Protein AF-F8MJ49-F1 (afdb_monomer_lite)

Sequence (190 aa):
MATTERQPPSSVEGSSPSRPTMFHRLSDNAIDETSDADSDFVKLQKTISKERREARESPQARLQRACPFTFHPNIRPLSKSDYESCIALENAAFPDPAHRATPEKFDYRLSTCPELSLGVFCTVVPEKAKNWTIETLDTAKPVETDRPNGAKSVLVAHIVATRCTGNTITDKDMDYPKDWRSRHGRSADV

Structure (mmCIF, N/CA/C/O backbone):
data_AF-F8MJ49-F1
#
_entry.id   AF-F8MJ49-F1
#
loop_
_atom_site.group_PDB
_atom_site.id
_atom_site.type_symbol
_atom_site.label_atom_id
_atom_site.label_alt_id
_atom_site.label_comp_id
_atom_site.label_asym_id
_atom_site.label_entity_id
_atom_site.label_seq_id
_atom_site.pdbx_PDB_ins_code
_atom_site.Cartn_x
_atom_site.Cartn_y
_atom_site.Cartn_z
_atom_site.occupancy
_atom_site.B_iso_or_equiv
_atom_site.auth_seq_id
_atom_site.auth_comp_id
_atom_site.auth_asym_id
_atom_site.auth_atom_id
_atom_site.pdbx_PDB_model_num
ATOM 1 N N . MET A 1 1 ? -60.979 48.688 -25.619 1.00 38.50 1 MET A N 1
ATOM 2 C CA . MET A 1 1 ? -61.657 47.942 -24.536 1.00 38.50 1 MET A CA 1
ATOM 3 C C . MET A 1 1 ? -60.584 47.175 -23.785 1.00 38.50 1 MET A C 1
ATOM 5 O O . MET A 1 1 ? -59.852 46.465 -24.449 1.00 38.50 1 MET A O 1
ATOM 9 N N . ALA A 1 2 ? -60.379 47.245 -22.479 1.00 39.41 2 ALA A N 1
ATOM 10 C CA . ALA A 1 2 ? -60.900 48.042 -21.369 1.00 39.41 2 ALA A CA 1
ATOM 11 C C . ALA A 1 2 ? -59.999 47.614 -20.172 1.00 39.41 2 ALA A C 1
ATOM 13 O O . ALA A 1 2 ? -59.800 46.418 -19.992 1.00 39.41 2 ALA A O 1
ATOM 14 N N . THR A 1 3 ? -59.211 48.535 -19.592 1.00 34.22 3 THR A N 1
ATOM 15 C CA . THR A 1 3 ? -59.296 49.020 -18.181 1.00 34.22 3 THR A CA 1
ATOM 16 C C . THR A 1 3 ? -59.062 47.949 -17.098 1.00 34.22 3 THR A C 1
ATOM 18 O O . THR A 1 3 ? -59.821 46.996 -17.017 1.00 34.22 3 THR A O 1
ATOM 21 N N . THR A 1 4 ? -57.959 47.993 -16.336 1.00 36.19 4 THR A N 1
ATOM 22 C CA . THR A 1 4 ? -57.696 48.817 -15.121 1.00 36.19 4 THR A CA 1
ATOM 23 C C . THR A 1 4 ? -58.149 48.145 -13.816 1.00 36.19 4 THR A C 1
ATOM 25 O O . THR A 1 4 ? -59.325 47.851 -13.661 1.00 36.19 4 THR A O 1
ATOM 28 N N . GLU A 1 5 ? -57.170 48.003 -12.906 1.00 34.50 5 GLU A N 1
ATOM 29 C CA . GLU A 1 5 ? -57.205 47.921 -11.429 1.00 34.50 5 GLU A CA 1
ATOM 30 C C . GLU A 1 5 ? -58.186 46.979 -10.704 1.00 34.50 5 GLU A C 1
ATOM 32 O O . GLU A 1 5 ? -59.393 47.002 -10.917 1.00 34.50 5 GLU A O 1
ATOM 37 N N . ARG A 1 6 ? -57.690 46.324 -9.642 1.00 35.81 6 ARG A N 1
ATOM 38 C CA . ARG A 1 6 ? -57.910 46.798 -8.256 1.00 35.81 6 ARG A CA 1
ATOM 39 C C . ARG A 1 6 ? -57.298 45.856 -7.220 1.00 35.81 6 ARG A C 1
ATOM 41 O O . ARG A 1 6 ? -57.619 44.674 -7.156 1.00 35.81 6 ARG A O 1
ATOM 48 N N . GLN A 1 7 ? -56.479 46.438 -6.356 1.00 42.81 7 GLN A N 1
ATOM 49 C CA . GLN A 1 7 ? -56.123 45.906 -5.046 1.00 42.81 7 GLN A CA 1
ATOM 50 C C . GLN A 1 7 ? -57.218 46.284 -4.030 1.00 42.81 7 GLN A C 1
ATOM 52 O O . GLN A 1 7 ? -57.747 47.395 -4.117 1.00 42.81 7 GLN A O 1
ATOM 57 N N . PRO A 1 8 ? -57.572 45.411 -3.072 1.00 46.59 8 PRO A N 1
ATOM 58 C CA . PRO A 1 8 ? -58.427 45.784 -1.944 1.00 46.59 8 PRO A CA 1
ATOM 59 C C . PRO A 1 8 ? -57.715 45.496 -0.588 1.00 46.59 8 PRO A C 1
ATOM 61 O O . PRO A 1 8 ? -56.589 44.993 -0.588 1.00 46.59 8 PRO A O 1
ATOM 64 N N . PRO A 1 9 ? -58.259 45.918 0.571 1.00 42.38 9 PRO A N 1
ATOM 65 C CA . PRO A 1 9 ? -57.643 46.978 1.368 1.00 42.38 9 PRO A CA 1
ATOM 66 C C . PRO A 1 9 ? -57.267 46.541 2.797 1.00 42.38 9 PRO A C 1
ATOM 68 O O . PRO A 1 9 ? -57.639 45.477 3.282 1.00 42.38 9 PRO A O 1
ATOM 71 N N . SER A 1 10 ? -56.563 47.431 3.495 1.00 39.09 10 SER A N 1
ATOM 72 C CA . SER A 1 10 ? -56.426 47.463 4.954 1.00 39.09 10 SER A CA 1
ATOM 73 C C . SER A 1 10 ? -57.752 47.791 5.646 1.00 39.09 10 SER A C 1
ATOM 75 O O . SER A 1 10 ? -58.455 48.672 5.148 1.00 39.09 10 SER A O 1
ATOM 77 N N . SER A 1 11 ? -58.023 47.202 6.823 1.00 35.41 11 SER A N 1
ATOM 78 C CA . SER A 1 11 ? -58.469 47.888 8.063 1.00 35.41 11 SER A CA 1
ATOM 79 C C . SER A 1 11 ? -58.909 46.898 9.163 1.00 35.41 11 SER A C 1
ATOM 81 O O . SER A 1 11 ? -59.665 45.984 8.861 1.00 35.41 11 SER A O 1
ATOM 83 N N . VAL A 1 12 ? -58.447 47.175 10.400 1.00 40.72 12 VAL A N 1
ATOM 84 C CA . VAL A 1 12 ? -59.145 47.206 11.723 1.00 40.72 12 VAL A CA 1
ATOM 85 C C . VAL A 1 12 ? -59.989 46.003 12.182 1.00 40.72 12 VAL A C 1
ATOM 87 O O . VAL A 1 12 ? -60.626 45.340 11.386 1.00 40.72 12 VAL A O 1
ATOM 90 N N . GLU A 1 13 ? -60.191 45.663 13.453 1.00 32.34 13 GLU A N 1
ATOM 91 C CA . GLU A 1 13 ? -59.715 45.982 14.810 1.00 32.34 13 GLU A CA 1
ATOM 92 C C . GLU A 1 13 ? -60.464 44.968 15.708 1.00 32.34 13 GLU A C 1
ATOM 94 O O . GLU A 1 13 ? -61.562 44.533 15.354 1.00 32.34 13 GLU A O 1
ATOM 99 N N . GLY A 1 14 ? -59.942 44.653 16.897 1.00 30.61 14 GLY A N 1
ATOM 100 C CA . GLY A 1 14 ? -60.795 44.196 18.002 1.00 30.61 14 GLY A CA 1
ATOM 101 C C . GLY A 1 14 ? -60.233 43.068 18.862 1.00 30.61 14 GLY A C 1
ATOM 102 O O . GLY A 1 14 ? -60.353 41.899 18.516 1.00 30.61 14 GLY A O 1
ATOM 103 N N . SER A 1 15 ? -59.692 43.429 20.030 1.00 33.00 15 SER A N 1
ATOM 104 C CA . SER A 1 15 ? -60.225 43.035 21.352 1.00 33.00 15 SER A CA 1
ATOM 105 C C . SER A 1 15 ? -59.111 42.983 22.411 1.00 33.00 15 SER A C 1
ATOM 107 O O . SER A 1 15 ? -58.339 42.031 22.489 1.00 33.00 15 SER A O 1
ATOM 109 N N . SER A 1 16 ? -59.049 44.017 23.253 1.00 39.88 16 SER A N 1
ATOM 110 C CA . SER A 1 16 ? -58.253 44.090 24.494 1.00 39.88 16 SER A CA 1
ATOM 111 C C . SER A 1 16 ? -58.788 43.088 25.551 1.00 39.88 16 SER A C 1
ATOM 113 O O . SER A 1 16 ? -59.927 42.640 25.398 1.00 39.88 16 SER A O 1
ATOM 115 N N . PRO A 1 17 ? -58.045 42.730 26.630 1.00 42.50 17 PRO A N 1
ATOM 116 C CA . PRO A 1 17 ? -57.843 43.670 27.743 1.00 42.50 17 PRO A CA 1
ATOM 117 C C . PRO A 1 17 ? -56.473 43.610 28.471 1.00 42.50 17 PRO A C 1
ATOM 119 O O . PRO A 1 17 ? -55.868 42.564 28.679 1.00 42.50 17 PRO A O 1
ATOM 122 N N . SER A 1 18 ? -56.029 44.804 28.879 1.00 42.03 18 SER A N 1
ATOM 123 C CA . SER A 1 18 ? -55.260 45.161 30.088 1.00 42.03 18 SER A CA 1
ATOM 124 C C . SER A 1 18 ? -54.355 44.112 30.755 1.00 42.03 18 SER A C 1
ATOM 126 O O . SER A 1 18 ? -54.823 43.236 31.482 1.00 42.03 18 SER A O 1
ATOM 128 N N . ARG A 1 19 ? -53.037 44.335 30.678 1.00 34.69 19 ARG A N 1
ATOM 129 C CA . ARG A 1 19 ? -52.055 43.730 31.587 1.00 34.69 19 ARG A CA 1
ATOM 130 C C . ARG A 1 19 ? -51.477 44.821 32.502 1.00 34.69 19 ARG A C 1
ATOM 132 O O . ARG A 1 19 ? -50.993 45.825 31.981 1.00 34.69 19 ARG A O 1
ATOM 139 N N . PRO A 1 20 ? -51.543 44.673 33.835 1.00 38.28 20 PRO A N 1
ATOM 140 C CA . PRO A 1 20 ? -51.125 45.720 34.755 1.00 38.28 20 PRO A CA 1
ATOM 141 C C . PRO A 1 20 ? -49.600 45.849 34.778 1.00 38.28 20 PRO A C 1
ATOM 143 O O . PRO A 1 20 ? -48.871 44.866 34.921 1.00 38.28 20 PRO A O 1
ATOM 146 N N . THR A 1 21 ? -49.123 47.086 34.673 1.00 44.12 21 THR A N 1
ATOM 147 C CA . THR A 1 21 ? -47.787 47.489 35.108 1.00 44.12 21 THR A CA 1
ATOM 148 C C . THR A 1 21 ? -47.725 47.431 36.628 1.00 44.12 21 THR A C 1
ATOM 150 O O . THR A 1 21 ? -48.353 48.246 37.297 1.00 44.12 21 THR A O 1
ATOM 153 N N . MET A 1 22 ? -46.928 46.515 37.169 1.00 38.31 22 MET A N 1
ATOM 154 C CA . MET A 1 22 ? -46.351 46.651 38.504 1.00 38.31 22 MET A CA 1
ATOM 155 C C . MET A 1 22 ? -44.869 46.313 38.406 1.00 38.31 22 MET A C 1
ATOM 157 O O . MET A 1 22 ? -44.459 45.169 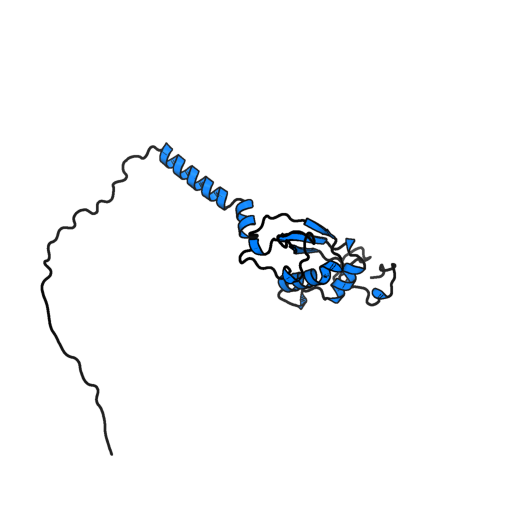38.216 1.00 38.31 22 MET A O 1
ATOM 161 N N . PHE A 1 23 ? -44.082 47.380 38.471 1.00 42.84 23 PHE A N 1
ATOM 162 C CA . PHE A 1 23 ? -42.665 47.360 38.754 1.00 42.84 23 PHE A CA 1
ATOM 163 C C . PHE A 1 23 ? -42.425 46.652 40.090 1.00 42.84 23 PHE A C 1
ATOM 165 O O . PHE A 1 23 ? -42.824 47.159 41.130 1.00 42.84 23 PHE A O 1
ATOM 172 N N . HIS A 1 24 ? -41.722 45.525 40.061 1.00 38.12 24 HIS A N 1
ATOM 173 C CA . HIS A 1 24 ? -40.552 45.313 40.910 1.00 38.12 24 HIS A CA 1
ATOM 174 C C . HIS A 1 24 ? -39.765 44.143 40.319 1.00 38.12 24 HIS A C 1
ATOM 176 O O . HIS A 1 24 ? -40.221 43.001 40.342 1.00 38.12 24 HIS A O 1
ATOM 182 N N . ARG A 1 25 ? -38.582 44.424 39.756 1.00 41.19 25 ARG A N 1
ATOM 183 C CA . ARG A 1 25 ? -37.566 43.390 39.534 1.00 41.19 25 ARG A CA 1
ATOM 184 C C . ARG A 1 25 ? -37.227 42.836 40.915 1.00 41.19 25 ARG A C 1
ATOM 186 O O . ARG A 1 25 ? -36.542 43.494 41.694 1.00 41.19 25 ARG A O 1
ATOM 193 N N . LEU A 1 26 ? -37.786 41.682 41.249 1.00 41.59 26 LEU A N 1
ATOM 194 C CA . LEU A 1 26 ? -37.354 40.913 42.400 1.00 41.59 26 LEU A CA 1
ATOM 195 C C . LEU A 1 26 ? -36.107 40.151 41.967 1.00 41.59 26 LEU A C 1
ATOM 197 O O . LEU A 1 26 ? -36.177 39.251 41.136 1.00 41.59 26 LEU A O 1
ATOM 201 N N . SER A 1 27 ? -34.987 40.624 42.512 1.00 47.62 27 SER A N 1
ATOM 202 C CA . SER A 1 27 ? -33.697 39.951 42.628 1.00 47.62 27 SER A CA 1
ATOM 203 C C . SER A 1 27 ? -33.142 39.335 41.346 1.00 47.62 27 SER A C 1
ATOM 205 O O . SER A 1 27 ? -33.357 38.162 41.040 1.00 47.62 27 SER A O 1
ATOM 207 N N . ASP A 1 28 ? -32.296 40.115 40.683 1.00 49.03 28 ASP A N 1
ATOM 208 C CA . ASP A 1 28 ? -31.080 39.580 40.080 1.00 49.03 28 ASP A CA 1
ATOM 209 C C . ASP A 1 28 ? -30.226 39.014 41.231 1.00 49.03 28 ASP A C 1
ATOM 211 O O . ASP A 1 28 ? -29.346 39.682 41.770 1.00 49.03 28 ASP A O 1
ATOM 215 N N . ASN A 1 29 ? -30.586 37.823 41.721 1.00 45.88 29 ASN A N 1
ATOM 216 C CA . ASN A 1 29 ? -29.726 37.054 42.610 1.00 45.88 29 ASN A CA 1
ATOM 217 C C . ASN A 1 29 ? -28.599 36.502 41.736 1.00 45.88 29 ASN A C 1
ATOM 219 O O . ASN A 1 29 ? -28.581 35.320 41.392 1.00 45.88 29 ASN A O 1
ATOM 223 N N . ALA A 1 30 ? -27.655 37.372 41.375 1.00 56.06 30 ALA A N 1
ATOM 224 C CA . ALA A 1 30 ? -26.293 36.919 41.199 1.00 56.06 30 ALA A CA 1
ATOM 225 C C . ALA A 1 30 ? -25.940 36.190 42.499 1.00 56.06 30 ALA A C 1
ATOM 227 O O . ALA A 1 30 ? -25.969 36.784 43.579 1.00 56.06 30 ALA A O 1
ATOM 228 N N . ILE A 1 31 ? -25.727 34.879 42.412 1.00 54.12 31 ILE A N 1
ATOM 229 C CA . ILE A 1 31 ? -25.121 34.139 43.510 1.00 54.12 31 ILE A CA 1
ATOM 230 C C . ILE A 1 31 ? -23.744 34.775 43.665 1.00 54.12 31 ILE A C 1
ATOM 232 O O . ILE A 1 31 ? -22.894 34.640 42.788 1.00 54.12 31 ILE A O 1
ATOM 236 N N . ASP A 1 32 ? -23.575 35.557 44.723 1.00 56.28 32 ASP A N 1
ATOM 237 C CA . ASP A 1 32 ? -22.284 36.088 45.121 1.00 56.28 32 ASP A CA 1
ATOM 238 C C . ASP A 1 32 ? -21.424 34.889 45.545 1.00 56.28 32 ASP A C 1
ATOM 240 O O . ASP A 1 32 ? -21.502 34.416 46.679 1.00 56.28 32 ASP A O 1
ATOM 244 N N . GLU A 1 33 ? -20.663 34.324 44.600 1.00 59.53 33 GLU A N 1
ATOM 245 C CA . GLU A 1 33 ? -19.696 33.235 44.814 1.00 59.53 33 GLU A CA 1
ATOM 246 C C . GLU A 1 33 ? -18.458 33.723 45.602 1.00 59.53 33 GLU A C 1
ATOM 248 O O . GLU A 1 33 ? -17.326 33.344 45.320 1.00 59.53 33 GLU A O 1
ATOM 253 N N . THR A 1 34 ? -18.660 34.572 46.611 1.00 57.62 34 THR A N 1
ATOM 254 C CA . THR A 1 34 ? -17.635 35.022 47.566 1.00 57.62 34 THR A CA 1
ATOM 255 C C . THR A 1 34 ? -17.510 34.081 48.775 1.00 57.62 34 THR A C 1
ATOM 257 O O . THR A 1 34 ? -16.925 34.418 49.803 1.00 57.62 34 THR A O 1
ATOM 260 N N . SER A 1 35 ? -18.031 32.851 48.687 1.00 54.72 35 SER A N 1
ATOM 261 C CA . SER A 1 35 ? -17.439 31.787 49.495 1.00 54.72 35 SER A CA 1
ATOM 262 C C . SER A 1 35 ? -16.152 31.397 48.788 1.00 54.72 35 SER A C 1
ATOM 264 O O . SER A 1 35 ? -16.226 30.805 47.710 1.00 54.72 35 SER A O 1
ATOM 266 N N . ASP A 1 36 ? -15.000 31.739 49.366 1.00 62.31 36 ASP A N 1
ATOM 267 C CA . ASP A 1 36 ? -13.711 31.158 49.000 1.00 62.31 36 ASP A CA 1
ATOM 268 C C . ASP A 1 36 ? -13.867 29.633 49.037 1.00 62.31 36 ASP A C 1
ATOM 270 O O . ASP A 1 36 ? -13.719 28.995 50.079 1.00 62.31 36 ASP A O 1
ATOM 274 N N . ALA A 1 37 ? -14.251 29.035 47.907 1.00 57.09 37 ALA A N 1
ATOM 275 C CA . ALA A 1 37 ? -14.196 27.602 47.738 1.00 57.09 37 ALA A CA 1
ATOM 276 C C . ALA A 1 37 ? -12.749 27.244 48.050 1.00 57.09 37 ALA A C 1
ATOM 278 O O . ALA A 1 37 ? -11.851 27.797 47.404 1.00 57.09 37 ALA A O 1
ATOM 279 N N . ASP A 1 38 ? -12.542 26.399 49.068 1.00 67.19 38 ASP A N 1
ATOM 280 C CA . ASP A 1 38 ? -11.213 26.053 49.562 1.00 67.19 38 ASP A CA 1
ATOM 281 C C . ASP A 1 38 ? -10.274 25.893 48.369 1.00 67.19 38 ASP A C 1
ATOM 283 O O . ASP A 1 38 ? -10.578 25.156 47.423 1.00 67.19 38 ASP A O 1
ATOM 287 N N . SER A 1 39 ? -9.160 26.633 48.378 1.00 73.12 39 SER A N 1
ATOM 288 C CA . SER A 1 39 ? -8.186 26.693 47.276 1.00 73.12 39 SER A CA 1
ATOM 289 C C . SER A 1 39 ? -7.869 25.302 46.708 1.00 73.12 39 SER A C 1
ATOM 291 O O . SER A 1 39 ? -7.619 25.135 45.513 1.00 73.12 39 SER A O 1
ATOM 293 N N . ASP A 1 40 ? -7.933 24.288 47.566 1.00 80.75 40 ASP A N 1
ATOM 294 C CA . ASP A 1 40 ? -7.679 22.891 47.261 1.00 80.75 40 ASP A CA 1
ATOM 295 C C . ASP A 1 40 ? -8.810 22.204 46.479 1.00 80.75 40 ASP A C 1
ATOM 297 O O . ASP A 1 40 ? -8.516 21.423 45.573 1.00 80.75 40 ASP A O 1
ATOM 301 N N . PHE A 1 41 ? -10.082 22.546 46.708 1.00 83.44 41 PHE A N 1
ATOM 302 C CA . PHE A 1 41 ? -11.205 22.059 45.898 1.00 83.44 41 PHE A CA 1
ATOM 303 C C . PHE A 1 41 ? -11.139 22.604 44.464 1.00 83.44 41 PHE A C 1
ATOM 305 O O . PHE A 1 41 ? -11.254 21.850 43.492 1.00 83.44 41 PHE A O 1
ATOM 312 N N . VAL A 1 42 ? -10.849 23.902 44.309 1.00 83.75 42 VAL A N 1
ATOM 313 C CA . VAL A 1 42 ? -10.679 24.536 42.989 1.00 83.75 42 VAL A CA 1
ATOM 314 C C . VAL A 1 42 ? -9.471 23.950 42.248 1.00 83.75 42 VAL A C 1
ATOM 316 O O . VAL A 1 42 ? -9.546 23.687 41.042 1.00 83.75 42 VAL A O 1
ATOM 319 N N . LYS A 1 43 ? -8.352 23.703 42.947 1.00 86.94 43 LYS A N 1
ATOM 320 C CA . LYS A 1 43 ? -7.189 23.002 42.374 1.00 86.94 43 LYS A CA 1
ATOM 321 C C . LYS A 1 43 ? -7.555 21.585 41.940 1.00 86.94 43 LYS A C 1
ATOM 323 O O . LYS A 1 43 ? -7.215 21.208 40.821 1.00 86.94 43 LYS A O 1
ATOM 328 N N . LEU A 1 44 ? -8.277 20.823 42.764 1.00 89.75 44 LEU A N 1
ATOM 329 C CA . LEU A 1 44 ? -8.693 19.457 42.442 1.00 89.75 44 LEU A CA 1
ATOM 330 C C . LEU A 1 44 ? -9.567 19.418 41.179 1.00 89.75 44 LEU A C 1
ATOM 332 O O . LEU A 1 44 ? -9.298 18.633 40.270 1.00 89.75 44 LEU A O 1
ATOM 336 N N . GLN A 1 45 ? -10.549 20.316 41.061 1.00 89.31 45 GLN A N 1
ATOM 337 C CA . GLN A 1 45 ? -11.393 20.421 39.868 1.00 89.31 45 GLN A CA 1
ATOM 338 C C . GLN A 1 45 ? -10.581 20.763 38.607 1.00 89.31 45 GLN A C 1
ATOM 340 O O . GLN A 1 45 ? -10.819 20.187 37.537 1.00 89.31 45 GLN A O 1
ATOM 345 N N . LYS A 1 46 ? -9.596 21.667 38.716 1.00 90.75 46 LYS A N 1
ATOM 346 C CA . LYS A 1 46 ? -8.676 22.000 37.615 1.00 90.75 46 LYS A CA 1
ATOM 347 C C . LYS A 1 46 ? -7.815 20.798 37.215 1.00 90.75 46 LYS A C 1
ATOM 349 O O . LYS A 1 46 ? -7.679 20.540 36.019 1.00 90.75 46 LYS A O 1
ATOM 354 N N . THR A 1 47 ? -7.298 20.038 38.180 1.00 92.81 47 THR A N 1
ATOM 355 C CA . THR A 1 47 ? -6.509 18.820 37.931 1.00 92.81 47 THR A CA 1
ATOM 356 C C . THR A 1 47 ? -7.340 17.751 37.227 1.00 92.81 47 THR A C 1
ATOM 358 O O . THR A 1 47 ? -6.931 17.279 36.171 1.00 92.81 47 THR A O 1
ATOM 361 N N . ILE A 1 48 ? -8.550 17.455 37.717 1.00 91.38 48 ILE A N 1
ATOM 362 C CA . ILE A 1 48 ? -9.475 16.499 37.082 1.00 91.38 48 ILE A CA 1
ATOM 363 C C . ILE A 1 48 ? -9.808 16.935 35.648 1.00 91.38 48 ILE A C 1
ATOM 365 O O . ILE A 1 48 ? -9.867 16.120 34.727 1.00 91.38 48 ILE A O 1
ATOM 369 N N . SER A 1 49 ? -10.025 18.234 35.432 1.00 89.75 49 SER A N 1
ATOM 370 C CA . SER A 1 49 ? -10.322 18.774 34.100 1.00 89.75 49 SER A CA 1
ATOM 371 C C . SER A 1 49 ? -9.132 18.640 33.145 1.00 89.75 49 SER A C 1
ATOM 373 O O . SER A 1 49 ? -9.319 18.283 31.979 1.00 89.75 49 SER A O 1
ATOM 375 N N . LYS A 1 50 ? -7.911 18.890 33.635 1.00 92.12 50 LYS A N 1
ATOM 376 C CA . LYS A 1 50 ? -6.664 18.712 32.882 1.00 92.12 50 LYS A CA 1
ATOM 377 C C . LYS A 1 50 ? -6.447 17.244 32.520 1.00 92.12 50 LYS A C 1
ATOM 379 O O . LYS A 1 50 ? -6.257 16.950 31.345 1.00 92.12 50 LYS A O 1
ATOM 384 N N . GLU A 1 51 ? -6.586 16.341 33.486 1.00 91.25 51 GLU A N 1
ATOM 385 C CA . GLU A 1 51 ? -6.441 14.895 33.295 1.00 91.25 51 GLU A CA 1
ATOM 386 C C . GLU A 1 51 ? -7.446 14.357 32.264 1.00 91.25 51 GLU A C 1
ATOM 388 O O . GLU A 1 51 ? -7.080 13.620 31.351 1.00 91.25 51 GLU A O 1
ATOM 393 N N . ARG A 1 52 ? -8.708 14.809 32.308 1.00 88.38 52 ARG A N 1
ATOM 394 C CA . ARG A 1 52 ? -9.718 14.463 31.289 1.00 88.38 52 ARG A CA 1
ATOM 395 C C . ARG A 1 52 ? -9.338 14.952 29.890 1.00 88.38 52 ARG A C 1
ATOM 397 O O . ARG A 1 52 ? -9.605 14.258 28.907 1.00 88.38 52 ARG A O 1
ATOM 404 N N . ARG A 1 53 ? -8.754 16.150 29.778 1.00 87.06 53 ARG A N 1
ATOM 405 C CA . ARG A 1 53 ? -8.258 16.691 28.501 1.00 87.06 53 ARG A CA 1
ATOM 406 C C . ARG A 1 53 ? -7.079 15.871 27.982 1.00 87.06 53 ARG A C 1
ATOM 408 O O . ARG A 1 53 ? -7.081 15.499 26.816 1.00 87.06 53 ARG A O 1
ATOM 415 N N . GLU A 1 54 ? -6.126 15.549 28.847 1.00 89.62 54 GLU A N 1
ATOM 416 C CA . GLU A 1 54 ? -4.955 14.730 28.515 1.00 89.62 54 GLU A CA 1
ATOM 417 C C . GLU A 1 54 ? -5.356 13.311 28.096 1.00 89.62 54 GLU A C 1
ATOM 419 O O . GLU A 1 54 ? -4.861 12.806 27.092 1.00 89.62 54 GLU A O 1
ATOM 424 N N . ALA A 1 55 ? -6.334 12.701 28.770 1.00 86.12 55 ALA A N 1
ATOM 425 C CA . ALA A 1 55 ? -6.874 11.398 28.392 1.00 86.12 55 ALA A CA 1
ATOM 426 C C . ALA A 1 55 ? -7.532 11.415 26.998 1.00 86.12 55 ALA A C 1
ATOM 428 O O . ALA A 1 55 ? -7.332 10.490 26.207 1.00 86.12 55 ALA A O 1
ATOM 429 N N . ARG A 1 56 ? -8.279 12.477 26.658 1.00 84.50 56 ARG A N 1
ATOM 430 C CA . ARG A 1 56 ? -8.893 12.654 25.324 1.00 84.50 56 ARG A CA 1
ATOM 431 C C . ARG A 1 56 ? -7.872 12.901 24.212 1.00 84.50 56 ARG A C 1
ATOM 433 O O . ARG A 1 56 ? -8.104 12.498 23.072 1.00 84.50 56 ARG A O 1
ATOM 440 N N . GLU A 1 57 ? -6.759 13.547 24.541 1.00 88.44 57 GLU A N 1
ATOM 441 C CA . GLU A 1 57 ? -5.654 13.802 23.610 1.00 88.44 57 GLU A CA 1
ATOM 442 C C . GLU A 1 57 ? -4.582 12.704 23.624 1.00 88.44 57 GLU A C 1
ATOM 444 O O . GLU A 1 57 ? -3.597 12.785 22.887 1.00 88.44 57 GLU A O 1
ATOM 449 N N . SER A 1 58 ? -4.786 11.644 24.412 1.00 88.12 58 SER A N 1
ATOM 450 C CA . SER A 1 58 ? -3.867 10.513 24.462 1.00 88.12 58 SER A CA 1
ATOM 451 C C . SER A 1 58 ? -3.693 9.868 23.075 1.00 88.12 58 SER A C 1
ATOM 453 O O . SER A 1 58 ? -4.630 9.854 22.263 1.00 88.12 58 SER A O 1
ATOM 455 N N . PRO A 1 59 ? -2.515 9.286 22.778 1.00 86.06 59 PRO A N 1
ATOM 456 C CA . PRO A 1 59 ? -2.283 8.571 21.524 1.00 86.06 59 PRO A CA 1
ATOM 457 C C . PRO A 1 59 ? -3.340 7.495 21.245 1.00 86.06 59 PRO A C 1
ATOM 459 O O . PRO A 1 59 ? -3.843 7.409 20.127 1.00 86.06 59 PRO A O 1
ATOM 462 N N . GLN A 1 60 ? -3.749 6.737 22.266 1.00 83.81 60 GLN A N 1
ATOM 463 C CA . GLN A 1 60 ? -4.814 5.737 22.170 1.00 83.81 60 GLN A CA 1
ATOM 464 C C . GLN A 1 60 ? -6.160 6.357 21.779 1.00 83.81 60 GLN A C 1
ATOM 466 O O . GLN A 1 60 ? -6.820 5.837 20.883 1.00 83.81 60 GLN A O 1
ATOM 471 N N . ALA A 1 61 ? -6.555 7.482 22.383 1.00 85.06 61 ALA A N 1
ATOM 472 C CA . ALA A 1 61 ? -7.799 8.165 22.024 1.00 85.06 61 ALA A CA 1
ATOM 473 C C . ALA A 1 61 ? -7.758 8.735 20.594 1.00 85.06 61 ALA A C 1
ATOM 475 O O . ALA A 1 61 ? -8.773 8.760 19.898 1.00 85.06 61 ALA A O 1
ATOM 476 N N . ARG A 1 62 ? -6.585 9.171 20.119 1.00 85.44 62 ARG A N 1
ATOM 477 C CA . ARG A 1 62 ? -6.383 9.587 18.719 1.00 85.44 62 ARG A CA 1
ATOM 478 C C . ARG A 1 62 ? -6.485 8.402 17.754 1.00 85.44 62 ARG A C 1
ATOM 480 O O . ARG A 1 62 ? -7.192 8.503 16.756 1.00 85.44 62 ARG A O 1
ATOM 487 N N . LEU A 1 63 ? -5.845 7.278 18.076 1.00 83.12 63 LEU A N 1
ATOM 488 C CA . LEU A 1 63 ? -5.912 6.037 17.296 1.00 83.12 63 LEU A CA 1
ATOM 489 C C . LEU A 1 63 ? -7.340 5.499 17.209 1.00 83.12 63 LEU A C 1
ATOM 491 O O . LEU A 1 63 ? -7.797 5.176 16.121 1.00 83.12 63 LEU A O 1
ATOM 495 N N . GLN A 1 64 ? -8.070 5.478 18.324 1.00 83.31 64 GLN A N 1
ATOM 496 C CA . GLN A 1 64 ? -9.447 4.987 18.372 1.00 83.31 64 GLN A CA 1
ATOM 497 C C . GLN A 1 64 ? -10.427 5.870 17.579 1.00 83.31 64 GLN A C 1
ATOM 499 O O . GLN A 1 64 ? -11.437 5.378 17.079 1.00 83.31 64 GLN A O 1
ATOM 504 N N . ARG A 1 65 ? -10.130 7.172 17.437 1.00 82.31 65 ARG A N 1
ATOM 505 C CA . ARG A 1 65 ? -10.874 8.078 16.545 1.00 82.31 65 ARG A CA 1
ATOM 506 C C . ARG A 1 65 ? -10.602 7.788 15.068 1.00 82.31 65 ARG A C 1
ATOM 508 O O . ARG A 1 65 ? -11.530 7.857 14.271 1.00 82.31 65 ARG A O 1
ATOM 515 N N . ALA A 1 66 ? -9.354 7.488 14.710 1.00 83.19 66 ALA A N 1
ATOM 516 C CA . ALA A 1 66 ? -8.962 7.208 13.327 1.00 83.19 66 ALA A CA 1
ATOM 517 C C . ALA A 1 66 ? -9.362 5.794 12.867 1.00 83.19 66 ALA A C 1
ATOM 519 O O . ALA A 1 66 ? -9.744 5.595 11.718 1.00 83.19 66 ALA A O 1
ATOM 520 N N . CYS A 1 67 ? -9.274 4.814 13.766 1.00 83.38 67 CYS A N 1
ATOM 521 C CA . CYS A 1 67 ? -9.581 3.408 13.534 1.00 83.38 67 CYS A CA 1
ATOM 522 C C . CYS A 1 67 ? -10.555 2.935 14.628 1.00 83.38 67 CYS A C 1
ATOM 524 O O . CYS A 1 67 ? -10.133 2.757 15.773 1.00 83.38 67 CYS A O 1
ATOM 526 N N . PRO A 1 68 ? -11.846 2.693 14.326 1.00 82.38 68 PRO A N 1
ATOM 527 C CA . PRO A 1 68 ? -12.826 2.263 15.332 1.00 82.38 68 PRO A CA 1
ATOM 528 C C . PRO A 1 68 ? -12.685 0.786 15.739 1.00 82.38 68 PRO A C 1
ATOM 530 O O . PRO A 1 68 ? -13.488 0.272 16.518 1.00 82.38 68 PRO A O 1
ATOM 533 N N . PHE A 1 69 ? -11.681 0.094 15.208 1.00 81.69 69 PHE A N 1
ATOM 534 C CA . PHE A 1 69 ? -11.293 -1.265 15.560 1.00 81.69 69 PHE A CA 1
ATOM 535 C C . PHE A 1 69 ? -9.968 -1.247 16.323 1.00 81.69 69 PHE A C 1
ATOM 537 O O . PHE A 1 69 ? -9.218 -0.271 16.291 1.00 81.69 69 PHE A O 1
ATOM 544 N N . THR A 1 70 ? -9.655 -2.341 17.014 1.00 81.19 70 THR A N 1
ATOM 545 C CA . THR A 1 70 ? -8.381 -2.437 17.725 1.00 81.19 70 THR A CA 1
ATOM 546 C C . THR A 1 70 ? -7.224 -2.418 16.730 1.00 81.19 70 THR A C 1
ATOM 548 O O . THR A 1 70 ? -7.095 -3.319 15.901 1.00 81.19 70 THR A O 1
ATOM 551 N N . PHE A 1 71 ? -6.391 -1.381 16.816 1.00 84.38 71 PHE A N 1
ATOM 552 C CA . PHE A 1 71 ? -5.269 -1.175 15.911 1.00 84.38 71 PHE A CA 1
ATOM 553 C C . PHE A 1 71 ? -4.143 -2.176 16.204 1.00 84.38 71 PHE A C 1
ATOM 555 O O . PHE A 1 71 ? -3.332 -1.976 17.106 1.00 84.38 71 PHE A O 1
ATOM 562 N N . HIS A 1 72 ? -4.116 -3.259 15.430 1.00 86.88 72 HIS A N 1
ATOM 563 C CA . HIS A 1 72 ? -3.076 -4.285 15.456 1.00 86.88 72 HIS A CA 1
ATOM 564 C C . HIS A 1 72 ? -2.469 -4.415 14.054 1.00 86.88 72 HIS A C 1
ATOM 566 O O . HIS A 1 72 ? -2.952 -5.229 13.259 1.00 86.88 72 HIS A O 1
ATOM 572 N N . PRO A 1 73 ? -1.466 -3.585 13.716 1.00 92.25 73 PRO A N 1
ATOM 573 C CA . PRO A 1 73 ? -0.839 -3.630 12.407 1.00 92.25 73 PRO A CA 1
ATOM 574 C C . PRO A 1 73 ? 0.016 -4.894 12.265 1.00 92.25 73 PRO A C 1
ATOM 576 O O . PRO A 1 73 ? 0.844 -5.210 13.118 1.00 92.25 73 PRO A O 1
ATOM 579 N N . ASN A 1 74 ? -0.163 -5.599 11.156 1.00 94.50 74 ASN A N 1
ATOM 580 C CA . ASN A 1 74 ? 0.683 -6.690 10.705 1.00 94.50 74 ASN A CA 1
ATOM 581 C C . ASN A 1 74 ? 1.423 -6.243 9.443 1.00 94.50 74 ASN A C 1
ATOM 583 O O . ASN A 1 74 ? 0.794 -5.911 8.442 1.00 94.50 74 ASN A O 1
ATOM 587 N N . ILE A 1 75 ? 2.752 -6.221 9.497 1.00 96.31 75 ILE A N 1
ATOM 588 C CA . ILE A 1 75 ? 3.585 -5.908 8.336 1.00 96.31 75 ILE A CA 1
ATOM 589 C C . ILE A 1 75 ? 4.043 -7.224 7.724 1.00 96.31 75 ILE A C 1
ATOM 591 O O . ILE A 1 75 ? 4.618 -8.060 8.422 1.00 96.31 75 ILE A O 1
ATOM 595 N N . ARG A 1 76 ? 3.798 -7.407 6.427 1.00 95.38 76 ARG A N 1
ATOM 596 C CA . ARG A 1 76 ? 4.242 -8.598 5.695 1.00 95.38 76 ARG A CA 1
ATOM 597 C C . ARG A 1 76 ? 4.609 -8.270 4.249 1.00 95.38 76 ARG A C 1
ATOM 599 O O . ARG A 1 76 ? 4.100 -7.279 3.717 1.00 95.38 76 ARG A O 1
ATOM 606 N N . PRO A 1 77 ? 5.438 -9.105 3.598 1.00 96.31 77 PRO A N 1
ATOM 607 C CA . PRO A 1 77 ? 5.619 -9.046 2.156 1.00 96.31 77 PRO A CA 1
ATOM 608 C C . PRO A 1 77 ? 4.283 -9.104 1.419 1.00 96.31 77 PRO A C 1
ATOM 610 O O . PRO A 1 77 ? 3.360 -9.836 1.808 1.00 96.31 77 PRO A O 1
ATOM 613 N N . LEU A 1 78 ? 4.187 -8.305 0.364 1.00 96.81 78 LEU A N 1
ATOM 614 C CA . LEU A 1 78 ? 3.077 -8.363 -0.569 1.00 96.81 78 LEU A CA 1
ATOM 615 C C . LEU A 1 78 ? 3.270 -9.535 -1.522 1.00 96.81 78 LEU A C 1
ATOM 617 O O . LEU A 1 78 ? 4.380 -9.959 -1.827 1.00 96.81 78 LEU A O 1
ATOM 621 N N . SER A 1 79 ? 2.156 -10.054 -2.011 1.00 94.75 79 SER A N 1
ATOM 622 C CA . SER A 1 79 ? 2.129 -11.147 -2.973 1.00 94.75 79 SER A CA 1
ATOM 623 C C . SER A 1 79 ? 1.190 -10.803 -4.119 1.00 94.75 79 SER A C 1
ATOM 625 O O . SER A 1 79 ? 0.335 -9.929 -3.986 1.00 94.75 79 SER A O 1
ATOM 627 N N . LYS A 1 80 ? 1.247 -11.566 -5.215 1.00 95.00 80 LYS A N 1
ATOM 628 C CA . LYS A 1 80 ? 0.243 -11.476 -6.293 1.00 95.00 80 LYS A CA 1
ATOM 629 C C . LYS A 1 80 ? -1.194 -11.626 -5.786 1.00 95.00 80 LYS A C 1
ATOM 631 O O . LYS A 1 80 ? -2.142 -11.129 -6.377 1.00 95.00 80 LYS A O 1
ATOM 636 N N . SER A 1 81 ? -1.351 -12.289 -4.649 1.00 94.88 81 SER A N 1
ATOM 637 C CA . SER A 1 81 ? -2.631 -12.488 -4.000 1.00 94.88 81 SER A CA 1
ATOM 638 C C . SER A 1 81 ? -3.225 -11.182 -3.426 1.00 94.88 81 SER A C 1
ATOM 640 O O . SER A 1 81 ? -4.430 -11.131 -3.200 1.00 94.88 81 SER A O 1
ATOM 642 N N . ASP A 1 82 ? -2.407 -10.145 -3.220 1.00 96.25 82 ASP A N 1
ATOM 643 C CA . ASP A 1 82 ? -2.783 -8.823 -2.699 1.00 96.25 82 ASP A CA 1
ATOM 644 C C . ASP A 1 82 ? -2.980 -7.773 -3.812 1.00 96.25 82 ASP A C 1
ATOM 646 O O . ASP A 1 82 ? -3.189 -6.597 -3.517 1.00 96.25 82 ASP A O 1
ATOM 650 N N . TYR A 1 83 ? -2.900 -8.185 -5.084 1.00 96.88 83 TYR A N 1
ATOM 651 C CA . TYR A 1 83 ? -2.912 -7.318 -6.268 1.00 96.88 83 TYR A CA 1
ATOM 652 C C . TYR A 1 83 ? -4.095 -6.341 -6.299 1.00 96.88 83 TYR A C 1
ATOM 654 O O . TYR A 1 83 ? -3.893 -5.131 -6.381 1.00 96.88 83 TYR A O 1
ATOM 662 N N . GLU A 1 84 ? -5.316 -6.854 -6.143 1.00 97.62 84 GLU A N 1
ATOM 663 C CA . GLU A 1 84 ? -6.536 -6.037 -6.159 1.00 97.62 84 GLU A CA 1
ATOM 664 C C . GLU A 1 84 ? -6.553 -5.013 -5.016 1.00 97.62 84 GLU A C 1
ATOM 666 O O . GLU A 1 84 ? -6.878 -3.846 -5.222 1.00 97.62 84 GLU A O 1
ATOM 671 N N . SER A 1 85 ? -6.113 -5.413 -3.818 1.00 97.38 85 SER A N 1
ATOM 672 C CA . SER A 1 85 ? -5.996 -4.503 -2.672 1.00 97.38 85 SER A CA 1
ATOM 673 C C . SER A 1 85 ? -4.950 -3.417 -2.895 1.00 97.38 85 SER A C 1
ATOM 675 O O . SER A 1 85 ? -5.149 -2.291 -2.451 1.00 97.38 85 SER A O 1
ATOM 677 N N . CYS A 1 86 ? -3.853 -3.724 -3.590 1.00 97.62 86 CYS A N 1
ATOM 678 C CA . CYS A 1 86 ? -2.849 -2.724 -3.940 1.00 97.62 86 CYS A CA 1
ATOM 679 C C . CYS A 1 86 ? -3.405 -1.697 -4.932 1.00 97.62 86 CYS A C 1
ATOM 681 O O . CYS A 1 86 ? -3.182 -0.507 -4.745 1.00 97.62 86 CYS A O 1
ATOM 683 N N . ILE A 1 87 ? -4.168 -2.132 -5.941 1.00 97.06 87 ILE A N 1
ATOM 684 C CA . ILE A 1 87 ? -4.820 -1.227 -6.900 1.00 97.06 87 ILE A CA 1
ATOM 685 C C . ILE A 1 87 ? -5.865 -0.354 -6.203 1.00 97.06 87 ILE A C 1
ATOM 687 O O . ILE A 1 87 ? -5.893 0.858 -6.418 1.00 97.06 87 ILE A O 1
ATOM 691 N N . ALA A 1 88 ? -6.7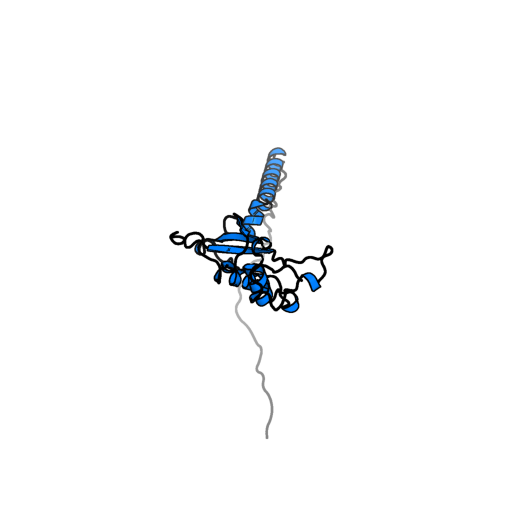14 -0.950 -5.363 1.00 97.19 88 ALA A N 1
ATOM 692 C CA . ALA A 1 88 ? -7.723 -0.216 -4.605 1.00 97.19 88 ALA A CA 1
ATOM 693 C C . ALA A 1 88 ? -7.079 0.850 -3.703 1.00 97.19 88 ALA A C 1
ATOM 695 O O . ALA A 1 88 ? -7.515 2.001 -3.711 1.00 97.19 88 ALA A O 1
ATOM 696 N N . LEU A 1 89 ? -5.999 0.492 -2.997 1.00 97.00 89 LEU A N 1
ATOM 697 C CA . LEU A 1 89 ? -5.264 1.421 -2.142 1.00 97.00 89 LEU A CA 1
ATOM 698 C C . LEU A 1 89 ? -4.595 2.546 -2.941 1.00 97.00 89 LEU A C 1
ATOM 700 O O . LEU A 1 89 ? -4.715 3.705 -2.562 1.00 97.00 89 LEU A O 1
ATOM 704 N N . GLU A 1 90 ? -3.932 2.224 -4.053 1.00 96.88 90 GLU A N 1
ATOM 705 C CA . GLU A 1 90 ? -3.261 3.206 -4.913 1.00 96.88 90 GLU A CA 1
ATOM 706 C C . GLU A 1 90 ? -4.262 4.232 -5.469 1.00 96.88 90 GLU A C 1
ATOM 708 O O . GLU A 1 90 ? -4.014 5.439 -5.457 1.00 96.88 90 GLU A O 1
ATOM 713 N N . ASN A 1 91 ? -5.429 3.757 -5.917 1.00 95.94 91 ASN A N 1
ATOM 714 C CA . ASN A 1 91 ? -6.501 4.606 -6.431 1.00 95.94 91 ASN A CA 1
ATOM 715 C C . ASN A 1 91 ? -7.081 5.537 -5.359 1.00 95.94 91 ASN A C 1
ATOM 717 O O . ASN A 1 91 ? -7.436 6.671 -5.680 1.00 95.94 91 ASN A O 1
ATOM 721 N N . ALA A 1 92 ? -7.180 5.064 -4.114 1.00 95.44 92 ALA A N 1
ATOM 722 C CA . ALA A 1 92 ? -7.651 5.857 -2.984 1.00 95.44 92 ALA A CA 1
ATOM 723 C C . ALA A 1 92 ? -6.598 6.875 -2.509 1.00 95.44 92 ALA A C 1
ATOM 725 O O . ALA A 1 92 ? -6.934 8.008 -2.167 1.00 95.44 92 ALA A O 1
ATOM 726 N N . ALA A 1 93 ? -5.319 6.490 -2.510 1.00 95.38 93 ALA A N 1
ATOM 727 C CA . ALA A 1 93 ? -4.220 7.309 -2.006 1.00 95.38 93 ALA A CA 1
ATOM 728 C C . ALA A 1 93 ? -3.813 8.442 -2.963 1.00 95.38 93 ALA A C 1
ATOM 730 O O . ALA A 1 93 ? -3.430 9.519 -2.502 1.00 95.38 93 ALA A O 1
ATOM 731 N N . PHE A 1 94 ? -3.905 8.225 -4.280 1.00 95.75 94 PHE A N 1
ATOM 732 C CA . PHE A 1 94 ? -3.499 9.198 -5.297 1.00 95.75 94 PHE A CA 1
ATOM 733 C C . PHE A 1 94 ? -4.697 9.671 -6.136 1.00 95.75 94 PHE A C 1
ATOM 735 O O . PHE A 1 94 ? -5.121 8.977 -7.067 1.00 95.75 94 PHE A O 1
ATOM 742 N N . PRO A 1 95 ? -5.237 10.878 -5.877 1.00 94.56 95 PRO A N 1
ATOM 743 C CA . PRO A 1 95 ? -6.368 11.411 -6.637 1.00 94.56 95 PRO A CA 1
ATOM 744 C C . PRO A 1 95 ? -6.063 11.579 -8.127 1.00 94.56 95 PRO A C 1
ATOM 746 O O . PRO A 1 95 ? -6.911 11.266 -8.959 1.00 94.56 95 PRO A O 1
ATOM 749 N N . ASP A 1 96 ? -4.846 12.019 -8.458 1.00 96.31 96 ASP A N 1
ATOM 750 C CA . ASP A 1 96 ? -4.373 12.131 -9.837 1.00 96.31 96 ASP A CA 1
ATOM 751 C C . ASP A 1 96 ? -3.926 10.755 -10.368 1.00 96.31 96 ASP A C 1
ATOM 753 O O . ASP A 1 96 ? -2.988 10.165 -9.817 1.00 96.31 96 ASP A O 1
ATOM 757 N N . PRO A 1 97 ? -4.545 10.237 -11.446 1.00 94.06 97 PRO A N 1
ATOM 758 C CA . PRO A 1 97 ? -4.124 8.993 -12.078 1.00 94.06 97 PRO A CA 1
ATOM 759 C C . PRO A 1 97 ? -2.660 8.976 -12.537 1.00 94.06 97 PRO A C 1
ATOM 761 O O . PRO A 1 97 ? -2.067 7.901 -12.582 1.00 94.06 97 PRO A O 1
ATOM 764 N N . ALA A 1 98 ? -2.061 10.129 -12.860 1.00 93.06 98 ALA A N 1
ATOM 765 C CA . ALA A 1 98 ? -0.670 10.209 -13.308 1.00 93.06 98 ALA A CA 1
ATOM 766 C C . ALA A 1 98 ? 0.345 9.857 -12.206 1.00 93.06 98 ALA A C 1
ATOM 768 O O . ALA A 1 98 ? 1.462 9.439 -12.511 1.00 93.06 98 ALA A O 1
ATOM 769 N N . HIS A 1 99 ? -0.039 9.992 -10.933 1.00 92.62 99 HIS A N 1
ATOM 770 C CA . HIS A 1 99 ? 0.813 9.652 -9.791 1.00 92.62 99 HIS A CA 1
ATOM 771 C C . HIS A 1 99 ? 0.725 8.175 -9.389 1.00 92.62 99 HIS A C 1
ATOM 773 O O . HIS A 1 99 ? 1.531 7.718 -8.582 1.00 92.62 99 HIS A O 1
ATOM 779 N N . ARG A 1 100 ? -0.229 7.424 -9.952 1.00 94.31 100 ARG A N 1
ATOM 780 C CA . ARG A 1 100 ? -0.475 6.022 -9.600 1.00 94.31 100 ARG A CA 1
ATOM 781 C C . ARG A 1 100 ? 0.516 5.087 -10.280 1.00 94.31 100 ARG A C 1
ATOM 783 O O . ARG A 1 100 ? 0.851 5.232 -11.459 1.00 94.31 100 ARG A O 1
ATOM 790 N N . ALA A 1 101 ? 0.907 4.030 -9.581 1.00 93.31 101 ALA A N 1
ATOM 791 C CA . ALA A 1 101 ? 1.475 2.855 -10.218 1.00 93.31 101 ALA A CA 1
ATOM 792 C C . ALA A 1 101 ? 0.441 2.194 -11.149 1.00 93.31 101 ALA A C 1
ATOM 794 O O . ALA A 1 101 ? -0.719 1.984 -10.796 1.00 93.31 101 ALA A O 1
ATOM 795 N N . THR A 1 102 ? 0.867 1.844 -12.364 1.00 93.75 102 THR A N 1
ATOM 796 C CA . THR A 1 102 ? -0.009 1.165 -13.324 1.00 93.75 102 THR A CA 1
ATOM 797 C C . THR A 1 102 ? -0.282 -0.283 -12.891 1.00 93.75 102 THR A C 1
ATOM 799 O O . THR A 1 102 ? 0.574 -0.899 -12.247 1.00 93.75 102 THR A O 1
ATOM 802 N N . PRO A 1 103 ? -1.415 -0.888 -13.300 1.00 95.00 103 PRO A N 1
ATOM 803 C CA . PRO A 1 103 ? -1.717 -2.293 -12.997 1.00 95.00 103 PRO A CA 1
ATOM 804 C C . PRO A 1 103 ? -0.610 -3.265 -13.438 1.00 95.00 103 PRO A C 1
ATOM 806 O O . PRO A 1 103 ? -0.340 -4.263 -12.776 1.00 95.00 103 PRO A O 1
ATOM 809 N N . GLU A 1 104 ? 0.081 -2.944 -14.530 1.00 93.44 104 GLU A N 1
ATOM 810 C CA . GLU A 1 104 ? 1.197 -3.732 -15.054 1.00 93.44 104 GLU A CA 1
ATOM 811 C C . GLU A 1 104 ? 2.467 -3.622 -14.187 1.00 93.44 104 GLU A C 1
ATOM 813 O O . GLU A 1 104 ? 3.175 -4.612 -14.000 1.00 93.44 104 GLU A O 1
ATOM 818 N N . LYS A 1 105 ? 2.731 -2.448 -13.583 1.00 94.00 105 LYS A N 1
ATOM 819 C CA . LYS A 1 105 ? 3.809 -2.294 -12.588 1.00 94.00 105 LYS A CA 1
ATOM 820 C C . LYS A 1 105 ? 3.549 -3.179 -11.371 1.00 94.00 105 LYS A C 1
ATOM 822 O O . LYS A 1 105 ? 4.481 -3.802 -10.869 1.00 94.00 105 LYS A O 1
ATOM 827 N N . PHE A 1 106 ? 2.300 -3.261 -10.909 1.00 95.94 106 PHE A N 1
ATOM 828 C CA . PHE A 1 106 ? 1.939 -4.157 -9.811 1.00 95.94 106 PHE A CA 1
ATOM 829 C C . PHE A 1 106 ? 2.137 -5.628 -10.169 1.00 95.94 106 PHE A C 1
ATOM 831 O O . PHE A 1 106 ? 2.699 -6.357 -9.355 1.00 95.94 106 PHE A O 1
ATOM 838 N N . ASP A 1 107 ? 1.736 -6.059 -11.370 1.00 94.31 107 ASP A N 1
ATOM 839 C CA . ASP A 1 107 ? 1.907 -7.458 -11.782 1.00 94.31 107 ASP A CA 1
ATOM 840 C C . ASP A 1 107 ? 3.393 -7.841 -11.775 1.00 94.31 107 ASP A C 1
ATOM 842 O O . ASP A 1 107 ? 3.757 -8.812 -11.119 1.00 94.31 107 ASP A O 1
ATOM 846 N N . TYR A 1 108 ? 4.262 -7.013 -12.371 1.00 93.56 108 TYR A N 1
ATOM 847 C CA . TYR A 1 108 ? 5.711 -7.238 -12.359 1.00 93.56 108 TYR A CA 1
ATOM 848 C C . TYR A 1 108 ? 6.301 -7.299 -10.943 1.00 93.56 108 TYR A C 1
ATOM 850 O O . TYR A 1 108 ? 7.030 -8.241 -10.615 1.00 93.56 108 TYR A O 1
ATOM 858 N N . ARG A 1 109 ? 6.020 -6.292 -10.104 1.00 94.50 109 ARG A N 1
ATOM 859 C CA . ARG A 1 109 ? 6.650 -6.154 -8.780 1.00 94.50 109 ARG A CA 1
ATOM 860 C C . ARG A 1 109 ? 6.204 -7.260 -7.826 1.00 94.50 109 ARG A C 1
ATOM 862 O O . ARG A 1 109 ? 7.033 -7.809 -7.108 1.00 94.50 109 ARG A O 1
ATOM 869 N N . LEU A 1 110 ? 4.924 -7.636 -7.862 1.00 95.06 110 LEU A N 1
ATOM 870 C CA . LEU A 1 110 ? 4.360 -8.672 -6.990 1.00 95.06 110 LEU A CA 1
ATOM 871 C C . LEU A 1 110 ? 4.623 -10.104 -7.480 1.00 95.06 110 LEU A C 1
ATOM 873 O O . LEU A 1 110 ? 4.423 -11.046 -6.711 1.00 95.06 110 LEU A O 1
ATOM 877 N N . SER A 1 111 ? 5.051 -10.292 -8.732 1.00 91.88 111 SER A N 1
ATOM 878 C CA . SER A 1 111 ? 5.454 -11.603 -9.252 1.00 91.88 111 SER A CA 1
ATOM 879 C C . SER A 1 111 ? 6.963 -11.834 -9.206 1.00 91.88 111 SER A C 1
ATOM 881 O O . SER A 1 111 ? 7.396 -12.948 -8.930 1.00 91.88 111 SER A O 1
ATOM 883 N N . THR A 1 112 ? 7.760 -10.812 -9.527 1.00 90.31 112 THR A N 1
ATOM 884 C CA . THR A 1 112 ? 9.195 -10.969 -9.816 1.00 90.31 112 THR A CA 1
ATOM 885 C C . THR A 1 112 ? 10.070 -10.646 -8.616 1.00 90.31 112 THR A C 1
ATOM 887 O O . THR A 1 112 ? 11.090 -11.299 -8.420 1.00 90.31 112 THR A O 1
ATOM 890 N N . CYS A 1 113 ? 9.684 -9.636 -7.835 1.00 88.88 113 CYS A N 1
ATOM 891 C CA . CYS A 1 113 ? 10.404 -9.206 -6.638 1.00 88.88 113 CYS A CA 1
ATOM 892 C C . CYS A 1 113 ? 9.443 -8.856 -5.480 1.00 88.88 113 CYS A C 1
ATOM 894 O O . CYS A 1 113 ? 9.512 -7.746 -4.934 1.00 88.88 113 CYS A O 1
ATOM 896 N N . PRO A 1 114 ? 8.511 -9.763 -5.111 1.00 93.50 114 PRO A N 1
ATOM 897 C CA . PRO A 1 114 ? 7.554 -9.512 -4.033 1.00 93.50 114 PRO A CA 1
ATOM 898 C C . PRO A 1 114 ? 8.234 -9.229 -2.687 1.00 93.50 114 PRO A C 1
ATOM 900 O O . PRO A 1 114 ? 7.695 -8.486 -1.873 1.00 93.50 114 PRO A O 1
ATOM 903 N N . GLU A 1 115 ? 9.438 -9.758 -2.462 1.00 92.00 115 GLU A N 1
ATOM 904 C CA . GLU A 1 115 ? 10.239 -9.552 -1.253 1.00 92.00 115 GLU A CA 1
ATOM 905 C C . GLU A 1 115 ? 10.643 -8.090 -1.016 1.00 92.00 115 GLU A C 1
ATOM 907 O O . GLU A 1 115 ? 10.932 -7.714 0.118 1.00 92.00 115 GLU A O 1
ATOM 912 N N . LEU A 1 116 ? 10.639 -7.259 -2.065 1.00 93.94 116 LEU A N 1
ATOM 913 C CA . LEU A 1 116 ? 10.934 -5.828 -1.966 1.00 93.94 116 LEU A CA 1
ATOM 914 C C . LEU A 1 116 ? 9.685 -4.984 -1.674 1.00 93.94 116 LEU A C 1
ATOM 916 O O . LEU A 1 116 ? 9.791 -3.776 -1.466 1.00 93.94 116 LEU A O 1
ATOM 920 N N . SER A 1 117 ? 8.499 -5.597 -1.687 1.00 97.00 117 SER A N 1
ATOM 921 C CA . SER A 1 117 ? 7.223 -4.910 -1.505 1.00 97.00 117 SER A CA 1
ATOM 922 C C . SER A 1 117 ? 6.581 -5.324 -0.181 1.00 97.00 117 SER A C 1
ATOM 924 O O . SER A 1 117 ? 6.396 -6.507 0.092 1.00 97.00 117 SER A O 1
ATOM 926 N N . LEU A 1 118 ? 6.217 -4.352 0.653 1.00 98.00 118 LEU A N 1
ATOM 927 C CA . LEU A 1 118 ? 5.668 -4.572 1.995 1.00 98.00 118 LEU A CA 1
ATOM 928 C C . LEU A 1 118 ? 4.285 -3.941 2.117 1.00 98.00 118 LEU A C 1
ATOM 930 O O . LEU A 1 118 ? 4.043 -2.855 1.601 1.00 98.00 118 LEU A O 1
ATOM 934 N N . GLY A 1 119 ? 3.387 -4.606 2.836 1.00 97.69 119 GLY A N 1
ATOM 935 C CA . GLY A 1 119 ? 2.059 -4.097 3.160 1.00 97.69 119 GLY A CA 1
ATOM 936 C C . GLY A 1 119 ? 1.844 -4.031 4.664 1.00 97.69 119 GLY A C 1
ATOM 937 O O . GLY A 1 119 ? 2.296 -4.911 5.399 1.00 97.69 119 GLY A O 1
ATOM 938 N N . VAL A 1 120 ? 1.132 -3.001 5.112 1.00 97.00 120 VAL A N 1
ATOM 939 C CA . VAL A 1 120 ? 0.612 -2.879 6.476 1.00 97.00 120 VAL A CA 1
ATOM 940 C C . VAL A 1 120 ? -0.849 -3.303 6.456 1.00 97.00 120 VAL A C 1
ATOM 942 O O . VAL A 1 120 ? -1.675 -2.684 5.784 1.00 97.00 120 VAL A O 1
ATOM 945 N N . PHE A 1 121 ? -1.165 -4.350 7.207 1.00 95.75 121 PHE A N 1
ATOM 946 C CA . PHE A 1 121 ? -2.496 -4.930 7.296 1.00 95.75 121 PHE A CA 1
ATOM 947 C C . PHE A 1 121 ? -3.088 -4.730 8.684 1.00 95.75 121 PHE A C 1
ATOM 949 O O . PHE A 1 121 ? -2.401 -4.894 9.687 1.00 95.75 121 PHE A O 1
ATOM 956 N N . CYS A 1 122 ? -4.382 -4.450 8.751 1.00 93.25 122 CYS A N 1
ATOM 957 C CA . CYS A 1 122 ? -5.141 -4.410 9.994 1.00 93.25 122 CYS A CA 1
ATOM 958 C C . CYS A 1 122 ? -6.251 -5.458 9.958 1.00 93.25 122 CYS A C 1
ATOM 960 O O . CYS A 1 122 ? -6.899 -5.663 8.932 1.00 93.25 1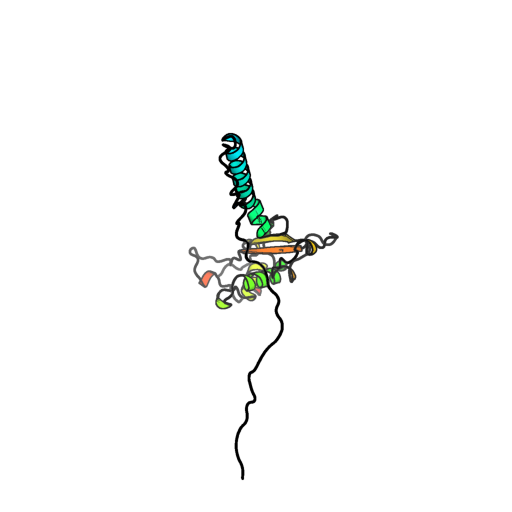22 CYS A O 1
ATOM 962 N N . THR A 1 123 ? -6.497 -6.110 11.094 1.00 92.25 123 THR A N 1
ATOM 963 C CA . THR A 1 123 ? -7.653 -7.003 11.228 1.00 92.25 123 THR A CA 1
ATOM 964 C C . THR A 1 123 ? -8.901 -6.182 11.514 1.00 92.25 123 THR A C 1
ATOM 966 O O . THR A 1 123 ? -9.004 -5.549 12.566 1.00 92.25 123 THR A O 1
ATOM 969 N N . VAL A 1 124 ? -9.867 -6.232 10.603 1.00 91.19 124 VAL A N 1
ATOM 970 C CA . VAL A 1 124 ? -11.143 -5.529 10.728 1.00 91.19 124 VAL A CA 1
ATOM 971 C C . VAL A 1 124 ? -12.268 -6.551 10.759 1.00 91.19 124 VAL A C 1
ATOM 973 O O . VAL A 1 124 ? -12.392 -7.387 9.871 1.00 91.19 124 VAL A O 1
ATOM 976 N N . VAL A 1 125 ? -13.101 -6.486 11.794 1.00 90.00 125 VAL A N 1
ATOM 977 C CA . VAL A 1 125 ? -14.376 -7.211 11.837 1.00 90.00 125 VAL A CA 1
ATOM 978 C C . VAL A 1 125 ? -15.424 -6.286 11.219 1.00 90.00 125 VAL A C 1
ATOM 980 O O . VAL A 1 125 ? -15.666 -5.236 11.821 1.00 90.00 125 VAL A O 1
ATOM 983 N N . PRO A 1 126 ? -16.033 -6.623 10.065 1.00 85.81 126 PRO A N 1
ATOM 984 C CA . PRO A 1 126 ? -16.950 -5.722 9.360 1.00 85.81 126 PRO A CA 1
ATOM 985 C C . PRO A 1 126 ? -18.072 -5.175 10.253 1.00 85.81 126 PRO A C 1
ATOM 987 O O . PRO A 1 126 ? -18.321 -3.975 10.266 1.00 85.81 126 PRO A O 1
ATOM 990 N N . GLU A 1 127 ? -18.656 -6.015 11.111 1.00 84.50 127 GLU A N 1
ATOM 991 C CA . GLU A 1 127 ? -19.702 -5.604 12.062 1.00 84.50 127 GLU A CA 1
ATOM 992 C C . GLU A 1 127 ? -19.227 -4.565 13.094 1.00 84.50 127 GLU A C 1
ATOM 994 O O . GLU A 1 127 ? -19.999 -3.725 13.552 1.00 84.50 127 GLU A O 1
ATOM 999 N N . LYS A 1 128 ? -17.941 -4.594 13.472 1.00 82.56 128 LYS A N 1
ATOM 1000 C CA . LYS A 1 128 ? -17.354 -3.650 14.441 1.00 82.56 128 LYS A CA 1
ATOM 1001 C C . LYS A 1 128 ? -16.865 -2.360 13.788 1.00 82.56 128 LYS A C 1
ATOM 1003 O O . LYS A 1 128 ? -16.594 -1.397 14.503 1.00 82.56 128 LYS A O 1
ATOM 1008 N N . ALA A 1 129 ? -16.752 -2.331 12.460 1.00 77.12 129 ALA A N 1
ATOM 1009 C CA . ALA A 1 129 ? -16.258 -1.175 11.723 1.00 77.12 129 ALA A CA 1
ATOM 1010 C C . ALA A 1 129 ? -17.247 0.010 11.725 1.00 77.12 129 ALA A C 1
ATOM 1012 O O . ALA A 1 129 ? -16.844 1.129 11.422 1.00 77.12 129 ALA A O 1
ATOM 1013 N N . LYS A 1 130 ? -18.506 -0.178 12.155 1.00 78.31 130 LYS A N 1
ATOM 1014 C CA . LYS A 1 130 ? -19.543 0.874 12.176 1.00 78.31 130 LYS A CA 1
ATOM 1015 C C . LYS A 1 130 ? -19.637 1.567 10.803 1.00 78.31 130 LYS A C 1
ATOM 1017 O O . LYS A 1 130 ? -19.890 0.900 9.812 1.00 78.31 130 LYS A O 1
ATOM 1022 N N . ASN A 1 131 ? -19.397 2.881 10.753 1.00 80.06 131 ASN A N 1
ATOM 1023 C CA . ASN A 1 131 ? -19.432 3.710 9.542 1.00 80.06 131 ASN A CA 1
ATOM 1024 C C . ASN A 1 131 ? -18.035 3.929 8.937 1.00 80.06 131 ASN A C 1
ATOM 1026 O O . ASN A 1 131 ? -17.859 4.811 8.102 1.00 80.06 131 ASN A O 1
ATOM 1030 N N . TRP A 1 132 ? -17.019 3.216 9.423 1.00 86.19 132 TRP A N 1
ATOM 1031 C CA . TRP A 1 132 ? -15.673 3.326 8.887 1.00 86.19 132 TRP A CA 1
ATOM 1032 C C . TRP A 1 132 ? -15.553 2.457 7.648 1.00 86.19 132 TRP A C 1
ATOM 1034 O O . TRP A 1 132 ? -15.787 1.249 7.690 1.00 86.19 132 TRP A O 1
ATOM 1044 N N . THR A 1 133 ? -15.186 3.099 6.550 1.00 85.56 133 THR A N 1
ATOM 1045 C CA . THR A 1 133 ? -15.018 2.478 5.244 1.00 85.56 133 THR A CA 1
ATOM 1046 C C . THR A 1 133 ? -13.601 2.719 4.762 1.00 85.56 133 THR A C 1
ATOM 1048 O O . THR A 1 133 ? -13.043 3.796 4.967 1.00 85.56 133 THR A O 1
ATOM 1051 N N . ILE A 1 134 ? -13.043 1.716 4.101 1.00 90.44 134 ILE A N 1
ATOM 1052 C CA . ILE A 1 134 ? -11.790 1.808 3.362 1.00 90.44 134 ILE A CA 1
ATOM 1053 C C . ILE A 1 134 ? -11.955 0.997 2.084 1.00 90.44 134 ILE A C 1
ATOM 1055 O O . ILE A 1 134 ? -12.573 -0.067 2.086 1.00 90.44 134 ILE A O 1
ATOM 1059 N N . GLU A 1 135 ? -11.396 1.502 0.999 1.00 93.69 135 GLU A N 1
ATOM 1060 C CA . GLU A 1 135 ? -11.552 0.991 -0.359 1.00 93.69 135 GLU A CA 1
ATOM 1061 C C . GLU A 1 135 ? -10.999 -0.433 -0.501 1.00 93.69 135 GLU A C 1
ATOM 1063 O O . GLU A 1 135 ? -11.486 -1.228 -1.298 1.00 93.69 135 GLU A O 1
ATOM 1068 N N . THR A 1 136 ? -10.019 -0.798 0.324 1.00 95.69 136 THR A N 1
ATOM 1069 C CA . THR A 1 136 ? -9.420 -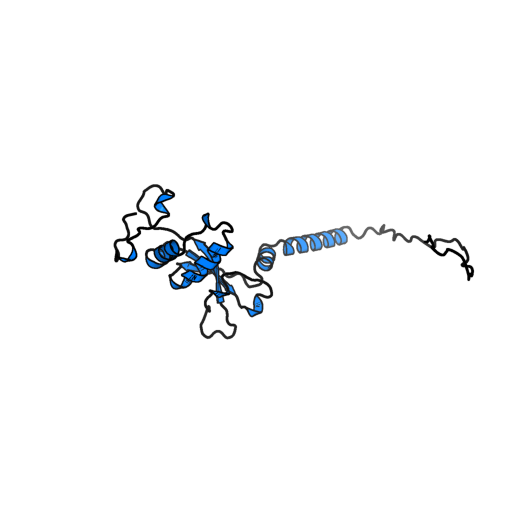2.137 0.336 1.00 95.69 136 THR A CA 1
ATOM 1070 C C . THR A 1 136 ? -10.254 -3.181 1.080 1.00 95.69 136 THR A C 1
ATOM 1072 O O . THR A 1 136 ? -9.891 -4.355 1.069 1.00 95.69 136 THR A O 1
ATOM 1075 N N . LEU A 1 137 ? -11.362 -2.812 1.740 1.00 92.75 137 LEU A N 1
ATOM 1076 C CA . LEU A 1 137 ? -12.191 -3.752 2.510 1.00 92.75 137 LEU A CA 1
ATOM 1077 C C . LEU A 1 137 ? -12.901 -4.786 1.619 1.00 92.75 137 LEU A C 1
ATOM 1079 O O . LEU A 1 137 ? -13.122 -5.928 2.045 1.00 92.75 137 LEU A O 1
ATOM 1083 N N . ASP A 1 138 ? -13.240 -4.400 0.390 1.00 92.56 138 ASP A N 1
ATOM 1084 C CA . ASP A 1 138 ? -13.928 -5.263 -0.573 1.00 92.56 138 ASP A CA 1
ATOM 1085 C C . ASP A 1 138 ? -12.988 -6.330 -1.136 1.00 92.56 138 ASP A C 1
ATOM 1087 O O . ASP A 1 138 ? -13.365 -7.497 -1.254 1.00 92.56 138 ASP A O 1
ATOM 1091 N N . THR A 1 139 ? -11.732 -5.955 -1.383 1.00 95.25 139 THR A N 1
ATOM 1092 C CA . THR A 1 139 ? -10.668 -6.842 -1.874 1.00 95.25 139 THR A CA 1
ATOM 1093 C C . THR A 1 139 ? -9.921 -7.562 -0.743 1.00 95.25 139 THR A C 1
ATOM 1095 O O . THR A 1 139 ? -9.097 -8.445 -0.995 1.00 95.25 139 THR A O 1
ATOM 1098 N N . ALA A 1 140 ? -10.189 -7.201 0.517 1.00 93.69 140 ALA A N 1
ATOM 1099 C CA . ALA A 1 140 ? -9.557 -7.790 1.688 1.00 93.69 140 ALA A CA 1
ATOM 1100 C C . ALA A 1 140 ? -9.963 -9.254 1.890 1.00 93.69 140 ALA A C 1
ATOM 1102 O O . ALA A 1 140 ? -11.126 -9.646 1.757 1.00 93.69 140 ALA A O 1
ATOM 1103 N N . LYS A 1 141 ? -8.983 -10.059 2.299 1.00 92.06 141 LYS A N 1
ATOM 1104 C CA . LYS A 1 141 ? -9.157 -11.496 2.525 1.00 92.06 141 LYS A CA 1
ATOM 1105 C C . LYS A 1 141 ? -9.574 -11.787 3.956 1.00 92.06 141 LYS A C 1
ATOM 1107 O O . LYS A 1 141 ? -9.165 -11.047 4.849 1.00 92.06 141 LYS A O 1
ATOM 1112 N N . PRO A 1 142 ? -10.309 -12.877 4.211 1.00 91.88 142 PRO A N 1
ATOM 1113 C CA . PRO A 1 142 ? -10.495 -13.372 5.568 1.00 91.88 142 PRO A CA 1
ATOM 1114 C C . PRO A 1 142 ? -9.141 -13.604 6.252 1.00 91.88 142 PRO A C 1
ATOM 1116 O O . PRO A 1 142 ? -8.212 -14.111 5.624 1.00 91.88 142 PRO A O 1
ATOM 1119 N N . VAL A 1 143 ? -9.020 -13.222 7.526 1.00 87.06 143 VAL A N 1
ATOM 1120 C CA . VAL A 1 143 ? -7.817 -13.508 8.334 1.00 87.06 143 VAL A CA 1
ATOM 1121 C C . VAL A 1 143 ? -7.671 -15.015 8.549 1.00 87.06 143 VAL A C 1
ATOM 1123 O O . VAL A 1 143 ? -6.570 -15.547 8.485 1.00 87.06 143 VAL A O 1
ATOM 1126 N N . GLU A 1 144 ? -8.797 -15.692 8.764 1.00 82.12 144 GLU A N 1
ATOM 1127 C CA . GLU A 1 144 ? -8.927 -17.134 8.966 1.00 82.12 144 GLU A CA 1
ATOM 1128 C C . GLU A 1 144 ? -10.244 -17.571 8.311 1.00 82.12 144 GLU A C 1
ATOM 1130 O O . GLU A 1 144 ? -11.267 -16.906 8.493 1.00 82.12 144 GLU A O 1
ATOM 1135 N N . THR A 1 145 ? -10.228 -18.663 7.544 1.00 73.44 145 THR A N 1
ATOM 1136 C CA . THR A 1 145 ? -11.370 -19.115 6.726 1.00 73.44 145 THR A CA 1
ATOM 1137 C C . THR A 1 145 ? -12.604 -19.505 7.539 1.00 73.44 145 THR A C 1
ATOM 1139 O O . THR A 1 145 ? -13.712 -19.352 7.039 1.00 73.44 145 THR A O 1
ATOM 1142 N N . ASP A 1 146 ? -12.429 -19.919 8.797 1.00 71.69 146 ASP A N 1
ATOM 1143 C CA . ASP A 1 146 ? -13.504 -20.482 9.632 1.00 71.69 146 ASP A CA 1
ATOM 1144 C C . ASP A 1 146 ? -13.860 -19.611 10.844 1.00 71.69 146 ASP A C 1
ATOM 1146 O O . ASP A 1 146 ? -14.576 -20.032 11.757 1.00 71.69 146 ASP A O 1
ATOM 1150 N N . ARG A 1 147 ? -13.356 -18.373 10.887 1.00 79.12 147 ARG A N 1
ATOM 1151 C CA . ARG A 1 147 ? -13.646 -17.479 12.005 1.00 79.12 147 ARG A CA 1
ATOM 1152 C C . ARG A 1 147 ? -15.074 -16.934 11.876 1.00 79.12 147 ARG A C 1
ATOM 1154 O O . ARG A 1 147 ? -15.377 -16.247 10.900 1.00 79.12 147 ARG A O 1
ATOM 1161 N N . PRO A 1 148 ? -15.945 -17.124 12.885 1.00 79.44 148 PRO A N 1
ATOM 1162 C CA . PRO A 1 148 ? -17.374 -16.813 12.765 1.00 79.44 148 PRO A CA 1
ATOM 1163 C C . PRO A 1 148 ? -17.671 -15.315 12.626 1.00 79.44 148 PRO A C 1
ATOM 1165 O O . PRO A 1 148 ? -18.751 -14.937 12.196 1.00 79.44 148 PRO A O 1
ATOM 1168 N N . ASN A 1 149 ? -16.722 -14.450 12.988 1.00 85.25 149 ASN A N 1
ATOM 1169 C CA . ASN A 1 149 ? -16.890 -13.000 12.931 1.00 85.25 149 ASN A CA 1
ATOM 1170 C C . ASN A 1 149 ? -16.533 -12.386 11.564 1.00 85.25 149 ASN A C 1
ATOM 1172 O O . ASN A 1 149 ? -16.544 -11.162 11.442 1.00 85.25 149 ASN A O 1
ATOM 1176 N N . GLY A 1 150 ? -16.148 -13.195 10.567 1.00 86.44 150 GLY A N 1
ATOM 1177 C CA . GLY A 1 150 ? -15.825 -12.710 9.221 1.00 86.44 150 GLY A CA 1
ATOM 1178 C C . GLY A 1 150 ? -14.689 -11.683 9.181 1.00 86.44 150 GLY A C 1
ATOM 1179 O O . GLY A 1 150 ? -14.689 -10.801 8.323 1.00 86.44 150 GLY A O 1
ATOM 1180 N N . ALA A 1 151 ? -13.748 -11.741 10.132 1.00 90.56 151 ALA A N 1
ATOM 1181 C CA . ALA A 1 151 ? -12.644 -10.792 10.209 1.00 90.56 151 ALA A CA 1
ATOM 1182 C C . ALA A 1 151 ? -11.811 -10.796 8.919 1.00 90.56 151 ALA A C 1
ATOM 1184 O O . ALA A 1 151 ? -11.342 -11.846 8.478 1.00 90.56 151 ALA A O 1
ATOM 1185 N N . LYS A 1 152 ? -11.578 -9.611 8.354 1.00 92.75 152 LYS A N 1
ATOM 1186 C CA . LYS A 1 152 ? -10.785 -9.406 7.142 1.00 92.75 152 LYS A CA 1
ATOM 1187 C C . LYS A 1 152 ? -9.427 -8.772 7.454 1.00 92.75 152 LYS A C 1
ATOM 1189 O O . LYS A 1 152 ? -9.314 -7.930 8.344 1.00 92.75 152 LYS A O 1
ATOM 1194 N N . SER A 1 153 ? -8.403 -9.178 6.709 1.00 94.12 153 SER A N 1
ATOM 1195 C CA . SER A 1 153 ? -7.065 -8.588 6.681 1.00 94.12 153 SER A CA 1
ATOM 1196 C C . SER A 1 153 ? -7.046 -7.465 5.647 1.00 94.12 153 SER A C 1
ATOM 1198 O O . SER A 1 153 ? -6.983 -7.705 4.441 1.00 94.12 153 SER A O 1
ATOM 1200 N N . VAL A 1 154 ? -7.168 -6.234 6.129 1.00 94.88 154 VAL A N 1
ATOM 1201 C CA . VAL A 1 154 ? -7.354 -5.033 5.312 1.00 94.88 154 VAL A CA 1
ATOM 1202 C C . VAL A 1 154 ? -6.019 -4.330 5.115 1.00 94.88 154 VAL A C 1
ATOM 1204 O O . VAL A 1 154 ? -5.352 -4.011 6.097 1.00 94.88 154 VAL A O 1
ATOM 1207 N N . LEU A 1 155 ? -5.636 -4.073 3.863 1.00 96.56 155 LEU A N 1
ATOM 1208 C CA . LEU A 1 155 ? -4.417 -3.334 3.524 1.00 96.56 155 LEU A CA 1
ATOM 1209 C C . LEU A 1 155 ? -4.646 -1.830 3.740 1.00 96.56 155 LEU A C 1
ATOM 1211 O O . LEU A 1 155 ? -5.531 -1.255 3.113 1.00 96.56 155 LEU A O 1
ATOM 1215 N N . VAL A 1 156 ? -3.858 -1.197 4.610 1.00 94.88 156 VAL A N 1
ATOM 1216 C CA . VAL A 1 156 ? -3.995 0.238 4.942 1.00 94.88 156 VAL A CA 1
ATOM 1217 C C . VAL A 1 156 ? -2.847 1.098 4.417 1.00 94.88 156 VAL A C 1
ATOM 1219 O O . VAL A 1 156 ? -2.999 2.305 4.269 1.00 94.88 156 VAL A O 1
ATOM 1222 N N . ALA A 1 157 ? -1.692 0.489 4.154 1.00 96.12 157 ALA A N 1
ATOM 1223 C CA . ALA A 1 157 ? -0.525 1.145 3.579 1.00 96.12 157 ALA A CA 1
ATOM 1224 C C . ALA A 1 157 ? 0.346 0.108 2.869 1.00 96.12 157 ALA A C 1
ATOM 1226 O O . ALA A 1 157 ? 0.330 -1.071 3.226 1.00 96.12 157 ALA A O 1
ATOM 1227 N N . HIS A 1 158 ? 1.139 0.548 1.901 1.00 97.25 158 HIS A N 1
ATOM 1228 C CA . HIS A 1 158 ? 2.072 -0.310 1.186 1.00 97.25 158 HIS A CA 1
ATOM 1229 C C . HIS A 1 158 ? 3.303 0.454 0.707 1.00 97.25 158 HIS A C 1
ATOM 1231 O O . HIS A 1 158 ? 3.274 1.666 0.515 1.00 97.25 158 HIS A O 1
ATOM 1237 N N . ILE A 1 159 ? 4.379 -0.297 0.512 1.00 96.25 159 ILE A N 1
ATOM 1238 C CA . ILE A 1 159 ? 5.590 0.103 -0.192 1.00 96.25 159 ILE A CA 1
ATOM 1239 C C . ILE A 1 159 ? 5.743 -0.886 -1.339 1.00 96.25 159 ILE A C 1
ATOM 1241 O O . ILE A 1 159 ? 5.722 -2.098 -1.119 1.00 96.25 159 ILE A O 1
ATOM 1245 N N . VAL A 1 160 ? 5.892 -0.377 -2.559 1.00 94.75 160 VAL A N 1
ATOM 1246 C CA . VAL A 1 160 ? 6.006 -1.200 -3.765 1.00 94.75 160 VAL A CA 1
ATOM 1247 C C . VAL A 1 160 ? 7.269 -0.788 -4.497 1.00 94.75 160 VAL A C 1
ATOM 1249 O O . VAL A 1 160 ? 7.363 0.331 -5.002 1.00 94.75 160 VAL A O 1
ATOM 1252 N N . ALA A 1 161 ? 8.239 -1.690 -4.555 1.00 92.75 161 ALA A N 1
ATOM 1253 C CA . ALA A 1 161 ? 9.553 -1.399 -5.109 1.00 92.75 161 ALA A CA 1
ATOM 1254 C C . ALA A 1 161 ? 9.775 -2.128 -6.437 1.00 92.75 161 ALA A C 1
ATOM 1256 O O . ALA A 1 161 ? 9.297 -3.245 -6.640 1.00 92.75 161 ALA A O 1
ATOM 1257 N N . THR A 1 162 ? 10.522 -1.491 -7.336 1.00 90.88 162 THR A N 1
ATOM 1258 C CA . THR A 1 162 ? 11.093 -2.141 -8.518 1.00 90.88 162 THR A CA 1
ATOM 1259 C C . THR A 1 162 ? 12.534 -2.532 -8.193 1.00 90.88 162 THR A C 1
ATOM 1261 O O . THR A 1 162 ? 13.288 -1.726 -7.655 1.00 90.88 162 THR A O 1
ATOM 1264 N N . ARG A 1 163 ? 12.938 -3.757 -8.539 1.00 86.88 163 ARG A N 1
ATOM 1265 C CA . ARG A 1 163 ? 14.354 -4.134 -8.549 1.00 86.88 163 ARG A CA 1
ATOM 1266 C C . ARG A 1 163 ? 15.076 -3.479 -9.733 1.00 86.88 163 A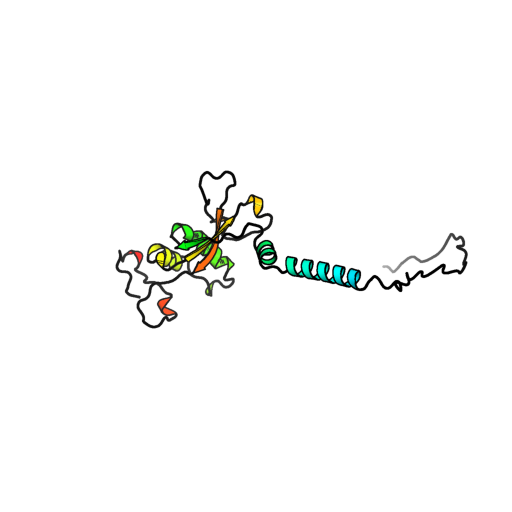RG A C 1
ATOM 1268 O O . ARG A 1 163 ? 14.678 -3.708 -10.872 1.00 86.88 163 ARG A O 1
ATOM 1275 N N . CYS A 1 164 ? 16.151 -2.749 -9.458 1.00 86.38 164 CYS A N 1
ATOM 1276 C CA . CYS A 1 164 ? 17.045 -2.123 -10.438 1.00 86.38 164 CYS A CA 1
ATOM 1277 C C . CYS A 1 164 ? 18.511 -2.470 -10.124 1.00 86.38 164 CYS A C 1
ATOM 1279 O O . CYS A 1 164 ? 18.804 -2.998 -9.047 1.00 86.38 164 CYS A O 1
ATOM 1281 N N . THR A 1 165 ? 19.429 -2.185 -11.051 1.00 83.19 165 THR A N 1
ATOM 1282 C CA . THR A 1 165 ? 20.870 -2.478 -10.876 1.00 83.19 165 THR A CA 1
ATOM 1283 C C . THR A 1 165 ? 21.770 -1.254 -10.752 1.00 83.19 165 THR A C 1
ATOM 1285 O O . THR A 1 165 ? 22.936 -1.392 -10.380 1.00 83.19 165 THR A O 1
ATOM 1288 N N . GLY A 1 166 ? 21.248 -0.056 -11.022 1.00 83.38 166 GLY A N 1
ATOM 1289 C CA . GLY A 1 166 ? 22.006 1.186 -10.911 1.00 83.38 166 GLY A CA 1
ATOM 1290 C C . GLY A 1 166 ? 22.427 1.518 -9.474 1.00 83.38 166 GLY A C 1
ATOM 1291 O O . GLY A 1 166 ? 21.678 1.318 -8.521 1.00 83.38 166 GLY A O 1
ATOM 1292 N N . ASN A 1 167 ? 23.616 2.112 -9.320 1.00 89.06 167 ASN A N 1
ATOM 1293 C CA . ASN A 1 167 ? 24.105 2.632 -8.032 1.00 89.06 167 ASN A CA 1
ATOM 1294 C C . ASN A 1 167 ? 23.373 3.907 -7.573 1.00 89.06 167 ASN A C 1
ATOM 1296 O O . ASN A 1 167 ? 23.563 4.372 -6.451 1.00 89.06 167 ASN A O 1
ATOM 1300 N N . THR A 1 168 ? 22.592 4.531 -8.451 1.00 92.06 168 THR A N 1
ATOM 1301 C CA . THR A 1 168 ? 21.816 5.739 -8.166 1.00 92.06 168 THR A CA 1
ATOM 1302 C C . THR A 1 168 ? 20.431 5.551 -8.748 1.00 92.06 168 THR A C 1
ATOM 1304 O O . THR A 1 168 ? 20.310 5.280 -9.937 1.00 92.06 168 THR A O 1
ATOM 1307 N N . ILE A 1 169 ? 19.412 5.693 -7.901 1.00 90.06 169 ILE A N 1
ATOM 1308 C CA . ILE A 1 169 ? 18.017 5.523 -8.298 1.00 90.06 169 ILE A CA 1
ATOM 1309 C C . ILE A 1 169 ? 17.551 6.767 -9.045 1.00 90.06 169 ILE A C 1
ATOM 1311 O O . ILE A 1 169 ? 17.625 7.884 -8.532 1.00 90.06 169 ILE A O 1
ATOM 1315 N N . THR A 1 170 ? 17.055 6.553 -10.251 1.00 92.06 170 THR A N 1
ATOM 1316 C CA . THR A 1 170 ? 16.445 7.551 -11.122 1.00 92.06 170 THR A CA 1
ATOM 1317 C C . THR A 1 170 ? 14.994 7.176 -11.412 1.00 92.06 170 THR A C 1
ATOM 1319 O O . THR A 1 170 ? 14.568 6.043 -11.195 1.00 92.06 170 THR A O 1
ATOM 1322 N N . ASP A 1 171 ? 14.222 8.100 -11.983 1.00 89.38 171 ASP A N 1
ATOM 1323 C CA . ASP A 1 171 ? 12.835 7.811 -12.374 1.00 89.38 171 ASP A CA 1
ATOM 1324 C C . ASP A 1 171 ? 12.728 6.682 -13.412 1.00 89.38 171 ASP A C 1
ATOM 1326 O O . ASP A 1 171 ? 11.710 5.992 -13.480 1.00 89.38 171 ASP A O 1
ATOM 1330 N N . LYS A 1 172 ? 13.784 6.451 -14.206 1.00 88.69 172 LYS A N 1
ATOM 1331 C CA . LYS A 1 172 ? 13.834 5.335 -15.161 1.00 88.69 172 LYS A CA 1
ATOM 1332 C C . LYS A 1 172 ? 13.893 3.983 -14.449 1.00 88.69 172 LYS A C 1
ATOM 1334 O O . LYS A 1 172 ? 13.258 3.041 -14.913 1.00 88.69 172 LYS A O 1
ATOM 1339 N N . ASP A 1 173 ? 14.564 3.915 -13.299 1.00 88.88 173 ASP A N 1
ATOM 1340 C CA . ASP A 1 173 ? 14.671 2.703 -12.476 1.00 88.88 173 ASP A CA 1
ATOM 1341 C C . ASP A 1 173 ? 13.333 2.311 -11.826 1.00 88.88 173 ASP A C 1
ATOM 1343 O O . ASP A 1 173 ? 13.160 1.186 -11.361 1.00 88.88 173 ASP A O 1
ATOM 1347 N N . MET A 1 174 ? 12.350 3.220 -11.817 1.00 87.62 174 MET A N 1
ATOM 1348 C CA . MET A 1 174 ? 10.98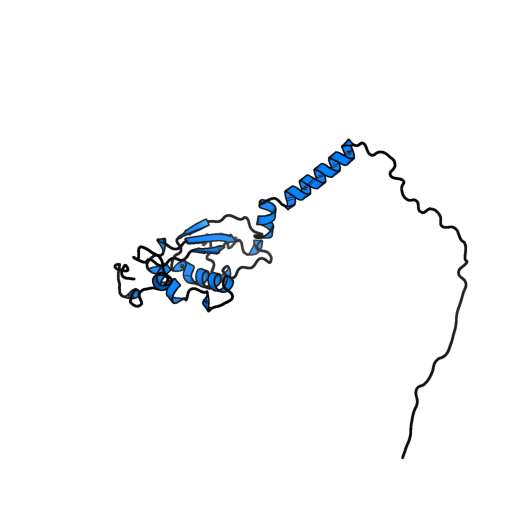7 2.922 -11.373 1.00 87.62 174 MET A CA 1
ATOM 1349 C C . MET A 1 174 ? 10.153 2.184 -12.434 1.00 87.62 174 MET A C 1
ATOM 1351 O O . MET A 1 174 ? 9.048 1.715 -12.111 1.00 87.62 174 MET A O 1
ATOM 1355 N N . ASP A 1 175 ? 10.637 2.082 -13.680 1.00 90.31 175 ASP A N 1
ATOM 1356 C CA . ASP A 1 175 ? 10.025 1.265 -14.734 1.00 90.31 175 ASP A CA 1
ATOM 1357 C C . ASP A 1 175 ? 10.384 -0.226 -14.579 1.00 90.31 175 ASP A C 1
ATOM 1359 O O . ASP A 1 175 ? 11.070 -0.626 -13.648 1.00 90.31 175 ASP A O 1
ATOM 1363 N N . TYR A 1 176 ? 9.853 -1.082 -15.447 1.00 89.31 176 TYR A N 1
ATOM 1364 C CA . TYR A 1 176 ? 10.069 -2.529 -15.433 1.00 89.31 176 TYR A CA 1
ATOM 1365 C C . TYR A 1 176 ? 10.433 -3.041 -16.837 1.00 89.31 176 TYR A C 1
ATOM 1367 O O . TYR A 1 176 ? 9.987 -2.457 -17.838 1.00 89.31 176 TYR A O 1
ATOM 1375 N N . PRO A 1 177 ? 11.195 -4.150 -16.947 1.00 89.88 177 PRO A N 1
ATOM 1376 C CA . PRO A 1 177 ? 11.605 -4.685 -18.239 1.00 89.88 177 PRO A CA 1
ATOM 1377 C C . PRO A 1 177 ? 10.385 -5.261 -18.961 1.00 89.88 177 PRO A C 1
ATOM 1379 O O . PRO A 1 177 ? 9.679 -6.094 -18.407 1.00 89.88 177 PRO A O 1
ATOM 1382 N N . LYS A 1 178 ? 10.097 -4.835 -20.198 1.00 90.19 178 LYS A N 1
ATOM 1383 C CA . LYS A 1 178 ? 8.843 -5.206 -20.896 1.00 90.19 178 LYS A CA 1
ATOM 1384 C C . LYS A 1 178 ? 8.740 -6.693 -21.251 1.00 90.19 178 LYS A C 1
ATOM 1386 O O . LYS A 1 178 ? 7.645 -7.210 -21.435 1.00 90.19 178 LYS A O 1
ATOM 1391 N N . ASP A 1 179 ? 9.866 -7.389 -21.294 1.00 89.50 179 ASP A N 1
ATOM 1392 C CA . ASP A 1 179 ? 9.997 -8.822 -21.550 1.00 89.50 179 ASP A CA 1
ATOM 1393 C C . ASP A 1 179 ? 10.111 -9.662 -20.261 1.00 89.50 179 ASP A C 1
ATOM 1395 O O . ASP A 1 179 ? 10.452 -10.846 -20.315 1.00 89.50 179 ASP A O 1
ATOM 1399 N N . TRP A 1 180 ? 9.792 -9.085 -19.093 1.00 87.25 180 TRP A N 1
ATOM 1400 C CA . TRP A 1 180 ? 9.932 -9.732 -17.783 1.00 87.25 180 TRP A CA 1
ATOM 1401 C C . TRP A 1 180 ? 9.233 -11.093 -17.665 1.00 87.25 180 TRP A C 1
ATOM 1403 O O . TRP A 1 180 ? 9.765 -11.990 -17.017 1.00 87.25 180 TRP A O 1
ATOM 1413 N N . ARG A 1 181 ? 8.080 -11.285 -18.320 1.00 88.19 181 ARG A N 1
ATOM 1414 C CA . ARG A 1 181 ? 7.324 -12.554 -18.287 1.00 88.19 181 ARG A CA 1
ATOM 1415 C C . ARG A 1 181 ? 8.062 -13.714 -18.953 1.00 88.19 181 ARG A C 1
ATOM 1417 O O . ARG A 1 181 ? 7.849 -14.866 -18.594 1.00 88.19 181 ARG A O 1
ATOM 1424 N N . SER A 1 182 ? 8.934 -13.413 -19.910 1.00 87.31 182 SER A N 1
ATOM 1425 C CA . SER A 1 182 ? 9.739 -14.415 -20.614 1.00 87.31 182 SER A CA 1
ATOM 1426 C C . SER A 1 182 ? 11.043 -14.725 -19.866 1.00 87.31 182 SER A C 1
ATOM 1428 O O . SER A 1 182 ? 11.615 -15.808 -20.024 1.00 87.31 182 SER A O 1
ATOM 1430 N N . ARG A 1 183 ? 11.508 -13.800 -19.014 1.00 77.19 183 ARG A N 1
ATOM 1431 C CA . ARG A 1 183 ? 12.743 -13.912 -18.228 1.00 77.19 183 ARG A CA 1
ATOM 1432 C C . ARG A 1 183 ? 12.508 -14.756 -16.971 1.00 77.19 183 ARG A C 1
ATOM 1434 O O . ARG A 1 183 ? 12.294 -14.249 -15.877 1.00 77.19 183 ARG A O 1
ATOM 1441 N N . HIS A 1 184 ? 12.588 -16.074 -17.109 1.00 58.69 184 HIS A N 1
ATOM 1442 C CA . HIS A 1 184 ? 12.515 -16.992 -15.969 1.00 58.69 184 HIS A CA 1
ATOM 1443 C C . HIS A 1 184 ? 13.788 -16.872 -15.106 1.00 58.69 184 HIS A C 1
ATOM 1445 O O . HIS A 1 184 ? 14.847 -17.384 -15.468 1.00 58.69 184 HIS A O 1
ATOM 1451 N N . GLY A 1 185 ? 13.704 -16.153 -13.981 1.00 56.06 185 GLY A N 1
ATOM 1452 C CA . GLY A 1 185 ? 14.746 -16.095 -12.942 1.00 56.06 185 GLY A CA 1
ATOM 1453 C C . GLY A 1 185 ? 15.962 -15.197 -13.224 1.00 56.06 185 GLY A C 1
ATOM 1454 O O . GLY A 1 185 ? 16.805 -15.032 -12.346 1.00 56.06 185 GLY A O 1
ATOM 1455 N N . ARG A 1 186 ? 16.056 -14.571 -14.404 1.00 52.22 186 ARG A N 1
ATOM 1456 C CA . ARG A 1 186 ? 17.124 -13.621 -14.784 1.00 52.22 186 ARG A CA 1
ATOM 1457 C C . ARG A 1 186 ? 16.545 -12.226 -15.041 1.00 52.22 186 ARG A C 1
ATOM 1459 O O . ARG A 1 186 ? 16.534 -11.747 -16.165 1.00 52.22 186 ARG A O 1
ATOM 1466 N N . SER A 1 187 ? 16.013 -11.578 -14.010 1.00 52.16 187 SER A N 1
ATOM 1467 C CA . SER A 1 187 ? 15.356 -10.262 -14.152 1.00 52.16 187 SER A CA 1
ATOM 1468 C C . SER A 1 187 ? 16.234 -9.114 -13.648 1.00 52.16 187 SER A C 1
ATOM 1470 O O . SER A 1 187 ? 15.775 -8.325 -12.826 1.00 52.16 187 SER A O 1
ATOM 1472 N N . ALA A 1 188 ? 17.518 -9.088 -14.008 1.00 49.41 188 ALA A N 1
ATOM 1473 C CA . ALA A 1 188 ? 18.471 -8.103 -13.483 1.00 49.41 188 ALA A CA 1
ATOM 1474 C C . ALA A 1 188 ? 18.987 -7.101 -14.526 1.00 49.41 188 ALA A C 1
ATOM 1476 O O . ALA A 1 188 ? 19.859 -6.325 -14.192 1.00 49.41 188 ALA A O 1
ATOM 1477 N N . ASP A 1 189 ? 18.444 -7.060 -15.742 1.00 45.28 189 ASP A N 1
ATOM 1478 C CA . ASP A 1 189 ? 18.799 -5.995 -16.689 1.00 45.28 189 ASP A CA 1
ATOM 1479 C C . ASP A 1 189 ? 17.617 -5.026 -16.819 1.00 45.28 189 ASP A C 1
ATOM 1481 O O . ASP A 1 189 ? 16.749 -5.207 -17.684 1.00 45.28 189 ASP A O 1
ATOM 1485 N N . VAL A 1 190 ? 17.568 -4.066 -15.887 1.00 49.03 190 VAL A N 1
ATOM 1486 C CA . VAL A 1 190 ? 16.892 -2.759 -15.985 1.00 49.03 190 VAL A CA 1
ATOM 1487 C C . VAL A 1 190 ? 17.890 -1.714 -15.523 1.00 49.03 190 VAL A C 1
ATOM 1489 O O . VAL A 1 190 ? 18.486 -1.940 -14.434 1.00 49.03 190 VAL A O 1
#

InterPro domains:
  IPR051635 Serotonin N-acetyltransferase-like [PTHR10908] (40-182)

Organism: Neurospora tetrasperma (strain FGSC 2508 / ATCC MYA-4615 / P0657) (NCBI:txid510951)

Secondary structure (DSSP, 8-state):
----------------------------------S---HHHHHHHHHHHHHHHHHHTSHHHHHHHH-SS---EEEEE--GGGHHHHHHHHHHH-SSGGGSPPHHHHHHHHHH-GGG-EEEEEEE-GGGSTT---GGGTTPEESSTT-TT--EEEEEEEE-------SS--GGGGS--TTTTT-SS-----

Radius of gyration: 34.51 Å; chains: 1; bounding box: 86×70×74 Å

Foldseek 3Di:
DDDDDDDDDDDDDDDDDDDDDDDDPDDPPPPPPPPPPPPVVVVVVVVVVVVVVCVCVDPVVVVCVVFVDPFDKDKDQAAPLCLVLLVQQQCVVDVDPVPGDDSVLSVLQRHPPSVQKMFIWGWDQPVSRVPPDGSQPVSFDQPDPPDPSSITTGTDDMDTAQDEDDPDDDPVSSDADPCSVVDDPPRYHD

pLDDT: mean 79.47, std 20.2, range [30.61, 98.0]